Protein AF-A0A2K5ZKM4-F1 (afdb_monomer_lite)

pLDDT: mean 93.49, std 6.07, range [66.19, 98.62]

Foldseek 3Di:
DAEPVCQVVVVVPCVVCPVPPDDDDDWYFDKDFWAFPVPRHGPQPDPDCDDPNVVRIDGQAPQSCLVRCVVVCVLVVCVVVVDWKDKDADPQFPLADDDVVVVCCQVPPPVPDHFQKEFEKEFDDLVPLFAWAWDDDPNFIFTDGLQNDPPVCSVVRSDCVNGGIGTLRTMMHTSVQSVVCVVVVQQDFDWDWDWDADDVRGITIRTHTDNRRSLRSTPNYYYDHDYCSNRQGDDDVVSVVVVD

InterPro domains:
  IPR002618 UDPGP family [PF01704] (1-243)
  IPR016267 UTP--glucose-1-phosphate uridylyltransferase [PTHR43511] (1-243)
  IPR016267 UTP--glucose-1-phosphate uridylyltransferase [cd00897] (1-243)
  IPR029044 Nucleotide-diphospho-sugar transferases [G3DSA:3.90.550.10] (1-234)
  IPR029044 Nucleotide-diphospho-sugar transferases [SSF53448] (1-240)

Sequence (244 aa):
MNSFNTDEDTKKILQKYNHCRVKIYTFNQSRYPRINKESLLPVAKDVSYSGENTEAWYPPGHGDIYASFYNSGLLDTFIGEGKEYIFVSNIDNLGATVDLYILNHLMNPPNGKRCEFVMEVTNKTRADVKGGTLTQYEGKLRLVEIAQVPKAHVDEFKSVSKFKIFNTNNLWISLAAVKRLQEQNAIDMEIIVNPKTLDGGLNVIQLETAVGAAIKSFENSLGINVPRSRFLPVKTTSDLLLVI

Organism: Mandrillus leucophaeus (NCBI:txid9568)

Structure (mmCIF, N/CA/C/O backbone):
data_AF-A0A2K5ZKM4-F1
#
_entry.id   AF-A0A2K5ZKM4-F1
#
loop_
_atom_site.group_PDB
_atom_site.id
_atom_site.type_symbol
_atom_site.label_atom_id
_atom_site.label_alt_id
_atom_site.label_comp_id
_atom_site.label_asym_id
_atom_site.label_entity_id
_atom_site.label_seq_id
_atom_site.pdbx_PDB_ins_code
_atom_site.Cartn_x
_atom_site.Cartn_y
_atom_site.Cartn_z
_atom_site.occupancy
_atom_site.B_iso_or_equiv
_atom_site.auth_seq_id
_atom_site.auth_comp_id
_atom_site.auth_asym_id
_atom_site.auth_atom_id
_atom_site.pdbx_PDB_model_num
ATOM 1 N N . MET A 1 1 ? -4.075 7.185 -3.869 1.00 97.06 1 MET A N 1
ATOM 2 C CA . MET A 1 1 ? -2.664 7.231 -4.297 1.00 97.06 1 MET A CA 1
ATOM 3 C C . MET A 1 1 ? -2.609 6.812 -5.752 1.00 97.06 1 MET A C 1
ATOM 5 O O . MET A 1 1 ? -3.023 5.700 -6.054 1.00 97.06 1 MET A O 1
ATOM 9 N N . ASN A 1 2 ? -2.155 7.698 -6.631 1.00 97.69 2 ASN A N 1
ATOM 10 C CA . ASN A 1 2 ? -2.000 7.422 -8.058 1.00 97.69 2 ASN A CA 1
ATOM 11 C C . ASN A 1 2 ? -0.534 7.094 -8.388 1.00 97.69 2 ASN A C 1
ATOM 13 O O . ASN A 1 2 ? 0.339 7.135 -7.521 1.00 97.69 2 ASN A O 1
ATOM 17 N N . SER A 1 3 ? -0.267 6.738 -9.640 1.00 96.12 3 SER A N 1
ATOM 18 C CA . SER A 1 3 ? 1.081 6.662 -10.211 1.00 96.12 3 SER A CA 1
ATOM 19 C C . SER A 1 3 ? 1.170 7.578 -11.428 1.00 96.12 3 SER A C 1
ATOM 21 O O . SER A 1 3 ? 0.144 7.968 -11.982 1.00 96.12 3 SER A O 1
ATOM 23 N N . PHE A 1 4 ? 2.374 7.844 -11.929 1.00 93.00 4 PHE A N 1
ATOM 24 C CA . PHE A 1 4 ? 2.550 8.539 -13.210 1.00 93.00 4 PHE A CA 1
ATOM 25 C C . PHE A 1 4 ? 1.869 7.829 -14.400 1.00 93.00 4 PHE A C 1
ATOM 27 O O . PHE A 1 4 ? 1.596 8.482 -15.399 1.00 93.00 4 PHE A O 1
ATOM 34 N N . ASN A 1 5 ? 1.543 6.534 -14.285 1.00 92.56 5 ASN A N 1
ATOM 35 C CA . ASN A 1 5 ? 0.783 5.793 -15.299 1.00 92.56 5 ASN A CA 1
ATOM 36 C C . ASN A 1 5 ? -0.736 5.960 -15.178 1.00 92.56 5 ASN A C 1
ATOM 38 O O . ASN A 1 5 ? -1.457 5.593 -16.096 1.00 92.56 5 ASN A O 1
ATOM 42 N N . THR A 1 6 ? -1.241 6.435 -14.037 1.00 95.69 6 THR A N 1
ATOM 43 C CA . THR A 1 6 ? -2.683 6.436 -13.747 1.00 95.69 6 THR A CA 1
ATOM 44 C C . THR A 1 6 ? -3.233 7.801 -13.355 1.00 95.69 6 THR A C 1
ATOM 46 O O . THR A 1 6 ? -4.446 7.983 -13.385 1.00 95.69 6 THR A O 1
ATOM 49 N N . ASP A 1 7 ? -2.384 8.760 -12.977 1.00 96.12 7 ASP A N 1
ATOM 50 C CA . ASP A 1 7 ? -2.809 10.019 -12.358 1.00 96.12 7 ASP A CA 1
ATOM 51 C C . ASP A 1 7 ? -3.665 10.881 -13.293 1.00 96.12 7 ASP A C 1
ATOM 53 O O . ASP A 1 7 ? -4.775 11.267 -12.926 1.00 96.12 7 ASP A O 1
ATOM 57 N N . GLU A 1 8 ? -3.199 11.106 -14.522 1.00 95.62 8 GLU A N 1
ATOM 58 C CA . GLU A 1 8 ? -3.922 11.899 -15.522 1.00 95.62 8 GLU A CA 1
ATOM 59 C C . GLU A 1 8 ? -5.260 11.260 -15.904 1.00 95.62 8 GLU A C 1
ATOM 61 O O . GLU A 1 8 ? -6.299 11.923 -15.909 1.00 95.62 8 GLU A O 1
ATOM 66 N N . ASP A 1 9 ? -5.269 9.955 -16.168 1.00 96.50 9 ASP A N 1
ATOM 67 C CA . ASP A 1 9 ? -6.493 9.259 -16.565 1.00 96.50 9 ASP A CA 1
ATOM 68 C C . ASP A 1 9 ? -7.503 9.168 -15.419 1.00 96.50 9 ASP A C 1
ATOM 70 O O . ASP A 1 9 ? -8.701 9.358 -15.640 1.00 96.50 9 ASP A O 1
ATOM 74 N N . THR A 1 10 ? -7.031 8.994 -14.180 1.00 96.62 10 THR A N 1
ATOM 75 C CA . THR A 1 10 ? -7.880 9.064 -12.982 1.00 96.62 10 THR A CA 1
ATOM 76 C C . THR A 1 10 ? -8.505 10.451 -12.853 1.00 96.62 10 THR A C 1
ATOM 78 O O . THR A 1 10 ? -9.722 10.567 -12.710 1.00 96.62 10 THR A O 1
ATOM 81 N N . LYS A 1 11 ? -7.714 11.525 -12.970 1.00 95.38 11 LYS A N 1
ATOM 82 C CA . LYS A 1 11 ? -8.213 12.908 -12.867 1.00 95.38 11 LYS A CA 1
ATOM 83 C C . LYS A 1 11 ? -9.271 13.236 -13.920 1.00 95.38 11 LYS A C 1
ATOM 85 O O . LYS A 1 11 ? -10.268 13.875 -13.583 1.00 95.38 11 LYS A O 1
ATOM 90 N N . LYS A 1 12 ? -9.113 12.759 -15.161 1.00 95.94 12 LYS A N 1
ATOM 91 C CA . LYS A 1 12 ? -10.105 12.963 -16.237 1.00 95.94 12 LYS A CA 1
ATOM 92 C C . LYS A 1 12 ? -11.481 12.406 -15.871 1.00 95.94 12 LYS A C 1
ATOM 94 O O . LYS A 1 12 ? -12.492 13.056 -16.121 1.00 95.94 12 LYS A O 1
ATOM 99 N N . ILE A 1 13 ? -11.540 11.217 -15.267 1.00 96.38 13 ILE A N 1
ATOM 100 C CA . ILE A 1 13 ? -12.816 10.559 -14.946 1.00 96.38 13 ILE A CA 1
ATOM 101 C C . ILE A 1 13 ? -13.428 11.011 -13.616 1.00 96.38 13 ILE A C 1
ATOM 103 O O . ILE A 1 13 ? -14.629 10.817 -13.417 1.00 96.38 13 ILE A O 1
ATOM 107 N N . LEU A 1 14 ? -12.649 11.631 -12.722 1.00 95.12 14 LEU A N 1
ATOM 108 C CA . LEU A 1 14 ? -13.132 12.077 -11.408 1.00 95.12 14 LEU A CA 1
ATOM 109 C C . LEU A 1 14 ? -14.268 13.102 -11.490 1.00 95.12 14 LEU A C 1
ATOM 111 O O . LEU A 1 14 ? -15.105 13.145 -10.591 1.00 95.12 14 LEU A O 1
ATOM 115 N N . GLN A 1 15 ? -14.365 13.848 -12.594 1.00 93.06 15 GLN A N 1
ATOM 116 C CA . GLN A 1 15 ? -15.441 14.816 -12.842 1.00 93.06 15 GLN A CA 1
ATOM 117 C C . GLN A 1 15 ? -16.845 14.195 -12.748 1.00 93.06 15 GLN A C 1
ATOM 119 O O . GLN A 1 15 ? -17.804 14.879 -12.388 1.00 93.06 15 GLN A O 1
ATOM 124 N N . LYS A 1 16 ? -16.973 12.884 -13.007 1.00 95.56 16 LYS A N 1
ATOM 125 C CA . LYS A 1 16 ? -18.236 12.136 -12.878 1.00 95.56 16 LYS A CA 1
ATOM 126 C C . LYS A 1 16 ? -18.808 12.164 -11.458 1.00 95.56 16 LYS A C 1
ATOM 128 O O . LYS A 1 16 ? -20.015 12.022 -11.291 1.00 95.56 16 LYS A O 1
ATOM 133 N N . TYR A 1 17 ? -17.961 12.363 -10.450 1.00 96.19 17 TYR A N 1
ATOM 134 C CA . TYR A 1 17 ? -18.343 12.337 -9.039 1.00 96.19 17 TYR A CA 1
ATOM 135 C C . TYR A 1 17 ? -18.532 13.736 -8.436 1.00 96.19 17 TYR A C 1
ATOM 137 O O . TYR A 1 17 ? -18.771 13.844 -7.238 1.00 96.19 17 TYR A O 1
ATOM 145 N N . ASN A 1 18 ? -18.492 14.808 -9.239 1.00 93.25 18 ASN A N 1
ATOM 146 C CA . ASN A 1 18 ? -18.647 16.189 -8.754 1.00 93.25 18 ASN A CA 1
ATOM 147 C C . ASN A 1 18 ? -19.989 16.446 -8.045 1.00 93.25 18 ASN A C 1
ATOM 149 O O . ASN A 1 18 ? -20.076 17.309 -7.175 1.00 93.25 18 ASN A O 1
ATOM 153 N N . HIS A 1 19 ? -21.035 15.702 -8.412 1.00 94.19 19 HIS A N 1
ATOM 154 C CA . HIS A 1 19 ? -22.358 15.786 -7.785 1.00 94.19 19 HIS A CA 1
ATOM 155 C C . HIS A 1 19 ? -22.569 14.742 -6.678 1.00 94.19 19 HIS A C 1
ATOM 157 O O . HIS A 1 19 ? -23.614 14.729 -6.029 1.00 94.19 19 HIS A O 1
ATOM 163 N N . CYS A 1 20 ? -21.594 13.861 -6.444 1.00 97.06 20 CYS A N 1
ATOM 164 C CA . CYS A 1 20 ? -21.643 12.902 -5.353 1.00 97.06 20 CYS A CA 1
ATOM 165 C C . CYS A 1 20 ? -21.231 13.588 -4.047 1.00 97.06 20 CYS A C 1
ATOM 167 O O . CYS A 1 20 ? -20.294 14.381 -4.004 1.00 97.06 20 CYS A O 1
ATOM 169 N N . ARG A 1 21 ? -21.906 13.254 -2.942 1.00 96.94 21 ARG A N 1
ATOM 170 C CA . ARG A 1 21 ? -21.603 13.801 -1.610 1.00 96.94 21 ARG A CA 1
ATOM 171 C C . ARG A 1 21 ? -20.369 13.125 -0.995 1.00 96.94 21 ARG A C 1
ATOM 173 O O . ARG A 1 21 ? -20.454 12.484 0.047 1.00 96.94 21 ARG A O 1
ATOM 180 N N . VAL A 1 22 ? -19.223 13.254 -1.653 1.00 96.50 22 VAL A N 1
ATOM 181 C CA . VAL A 1 22 ? -17.931 12.724 -1.207 1.00 96.50 22 VAL A CA 1
ATOM 182 C C . VAL A 1 22 ? -16.816 13.658 -1.668 1.00 96.50 22 VAL A C 1
ATOM 184 O O . VAL A 1 22 ? -16.814 14.124 -2.802 1.00 96.50 22 VAL A O 1
ATOM 187 N N . LYS A 1 23 ? -15.863 13.954 -0.780 1.00 96.81 23 LYS A N 1
ATOM 188 C CA . LYS A 1 23 ? -14.661 14.712 -1.140 1.00 96.81 23 LYS A CA 1
ATOM 189 C C . LYS A 1 23 ? -13.586 13.732 -1.592 1.00 96.81 23 LYS A C 1
ATOM 191 O O . LYS A 1 23 ? -13.174 12.882 -0.805 1.00 96.81 23 LYS A O 1
ATOM 196 N N . ILE A 1 24 ? -13.148 13.847 -2.841 1.00 97.44 24 ILE A N 1
ATOM 197 C CA . ILE A 1 24 ? -12.120 12.977 -3.416 1.00 97.44 24 ILE A CA 1
ATOM 198 C C . ILE A 1 24 ? -10.828 13.774 -3.558 1.00 97.44 24 ILE A C 1
ATOM 200 O O . ILE A 1 24 ? -10.818 14.848 -4.153 1.00 97.44 24 ILE A O 1
ATOM 204 N N . TYR A 1 25 ? -9.743 13.224 -3.022 1.00 97.56 25 TYR A N 1
ATOM 205 C CA . TYR A 1 25 ? -8.403 13.793 -3.109 1.00 97.56 25 TYR A CA 1
ATOM 206 C C . TYR A 1 25 ? -7.491 12.826 -3.854 1.00 97.56 25 TYR A C 1
ATOM 208 O O . TYR A 1 25 ? -7.615 11.606 -3.730 1.00 97.56 25 TYR A O 1
ATOM 216 N N . THR A 1 26 ? -6.540 13.375 -4.602 1.00 97.62 26 THR A N 1
ATOM 217 C CA . THR A 1 26 ? -5.525 12.600 -5.313 1.00 97.62 26 THR A CA 1
ATOM 218 C C . THR A 1 26 ? -4.145 13.122 -4.972 1.00 97.62 26 THR A C 1
ATOM 220 O O . THR A 1 26 ? -3.933 14.329 -4.925 1.00 97.62 26 THR A O 1
ATOM 223 N N . PHE A 1 27 ? -3.199 12.208 -4.816 1.00 98.06 27 PHE A N 1
ATOM 224 C CA . PHE A 1 27 ? -1.776 12.504 -4.781 1.00 98.06 27 PHE A CA 1
ATOM 225 C C . PHE A 1 27 ? -1.053 11.420 -5.571 1.00 98.06 27 PHE A C 1
ATOM 227 O O . PHE A 1 27 ? -1.508 10.267 -5.610 1.00 98.06 27 PHE A O 1
ATOM 234 N N . ASN A 1 28 ? 0.041 11.802 -6.216 1.00 97.75 28 ASN A N 1
ATOM 235 C CA . ASN A 1 28 ? 0.857 10.895 -7.003 1.00 97.75 28 ASN A CA 1
ATOM 236 C C . ASN A 1 28 ? 1.993 10.351 -6.134 1.00 97.75 28 ASN A C 1
ATOM 238 O O . ASN A 1 28 ? 2.539 11.084 -5.311 1.00 97.75 28 ASN A O 1
ATOM 242 N N . GLN A 1 29 ? 2.307 9.071 -6.296 1.00 97.75 29 GLN A N 1
ATOM 243 C CA . GLN A 1 29 ? 3.466 8.467 -5.650 1.00 97.75 29 GLN A CA 1
ATOM 244 C C . GLN A 1 29 ? 4.763 8.852 -6.383 1.00 97.75 29 GLN A C 1
ATOM 246 O O . GLN A 1 29 ? 4.729 9.367 -7.507 1.00 97.75 29 GLN A O 1
ATOM 251 N N . SER A 1 30 ? 5.905 8.569 -5.767 1.00 97.12 30 SER A N 1
ATOM 252 C CA . SER A 1 30 ? 7.227 8.795 -6.344 1.00 97.12 30 SER A CA 1
ATOM 253 C C . SER A 1 30 ? 7.444 7.998 -7.635 1.00 97.12 30 SER A C 1
ATOM 255 O O . SER A 1 30 ? 6.775 7.005 -7.933 1.00 97.12 30 SER A O 1
ATOM 257 N N . ARG A 1 31 ? 8.442 8.419 -8.415 1.00 94.88 31 ARG A N 1
ATOM 258 C CA . ARG A 1 31 ? 8.866 7.751 -9.650 1.00 94.88 31 ARG A CA 1
ATOM 259 C C . ARG A 1 31 ? 10.377 7.580 -9.643 1.00 94.88 31 ARG A C 1
ATOM 261 O O . ARG A 1 31 ? 11.095 8.576 -9.672 1.00 94.88 31 ARG A O 1
ATOM 268 N N . TYR A 1 32 ? 10.857 6.337 -9.633 1.00 95.12 32 TYR A N 1
ATOM 269 C CA . TYR A 1 32 ? 12.287 6.019 -9.554 1.00 95.12 32 TYR A CA 1
ATOM 270 C C . TYR A 1 32 ? 12.821 5.454 -10.874 1.00 95.12 32 TYR A C 1
ATOM 272 O O . TYR A 1 32 ? 12.064 4.829 -11.626 1.00 95.12 32 TYR A O 1
ATOM 280 N N . PRO A 1 33 ? 14.107 5.687 -11.194 1.00 94.81 33 PRO A N 1
ATOM 281 C CA . PRO A 1 33 ? 14.718 5.134 -12.390 1.00 94.81 33 PRO A CA 1
ATOM 282 C C . PRO A 1 33 ? 15.056 3.658 -12.164 1.00 94.81 33 PRO A C 1
ATOM 284 O O . PRO A 1 33 ? 15.611 3.280 -11.131 1.00 94.81 33 PRO A O 1
ATOM 287 N N . ARG A 1 34 ? 14.733 2.812 -13.140 1.00 95.44 34 ARG A N 1
ATOM 288 C CA . ARG A 1 34 ? 15.149 1.407 -13.178 1.00 95.44 34 ARG A CA 1
ATOM 289 C C . ARG A 1 34 ? 16.668 1.330 -13.222 1.00 95.44 34 ARG A C 1
ATOM 291 O O . ARG A 1 34 ? 17.319 2.192 -13.808 1.00 95.44 34 ARG A O 1
ATOM 298 N N . ILE A 1 35 ? 17.218 0.282 -12.628 1.00 96.69 35 ILE A N 1
ATOM 299 C CA . ILE A 1 35 ? 18.662 0.075 -12.522 1.00 96.69 35 ILE A CA 1
ATOM 300 C C . ILE A 1 35 ? 19.044 -1.072 -13.455 1.00 96.69 35 ILE A C 1
ATOM 302 O O . ILE A 1 35 ? 18.389 -2.110 -13.446 1.00 96.69 35 ILE A O 1
ATOM 306 N N . ASN A 1 36 ? 20.073 -0.911 -14.280 1.00 95.88 36 ASN A N 1
ATOM 307 C CA . ASN A 1 36 ? 20.575 -2.006 -15.105 1.00 95.88 36 ASN A CA 1
ATOM 308 C C . ASN A 1 36 ? 21.174 -3.102 -14.206 1.00 95.88 36 ASN A C 1
ATOM 310 O O . ASN A 1 36 ? 21.899 -2.806 -13.255 1.00 95.88 36 ASN A O 1
ATOM 314 N N . LYS A 1 37 ? 20.859 -4.370 -14.489 1.00 95.31 37 LYS A N 1
ATOM 315 C CA . LYS A 1 37 ? 21.229 -5.487 -13.611 1.00 95.31 37 LYS A CA 1
ATOM 316 C C . LYS A 1 37 ? 22.739 -5.723 -13.551 1.00 95.31 37 LYS A C 1
ATOM 318 O O . LYS A 1 37 ? 23.243 -6.114 -12.501 1.00 95.31 37 LYS A O 1
ATOM 323 N N . GLU A 1 38 ? 23.441 -5.519 -14.658 1.00 94.44 38 GLU A N 1
ATOM 324 C CA . GLU A 1 38 ? 24.873 -5.779 -14.782 1.00 94.44 38 GLU A CA 1
ATOM 325 C C . GLU A 1 38 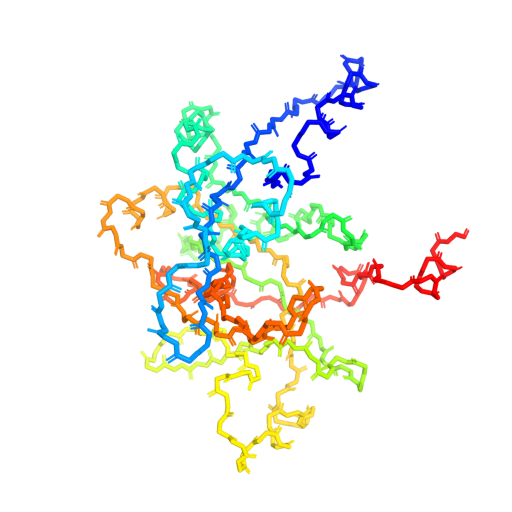? 25.719 -4.585 -14.320 1.00 94.44 38 GLU A C 1
ATOM 327 O O . GLU A 1 38 ? 26.670 -4.767 -13.565 1.00 94.44 38 GLU A O 1
ATOM 332 N N . SER A 1 39 ? 25.377 -3.363 -14.739 1.00 95.75 39 SER A N 1
ATOM 333 C CA . SER A 1 39 ? 26.150 -2.158 -14.410 1.00 95.75 39 SER A CA 1
ATOM 334 C C . SER A 1 39 ? 25.794 -1.542 -13.059 1.00 95.75 39 SER A C 1
ATOM 336 O O . SER A 1 39 ? 26.582 -0.763 -12.530 1.00 95.75 39 SER A O 1
ATOM 338 N N . LEU A 1 40 ? 24.619 -1.865 -12.504 1.00 95.69 40 LEU A N 1
ATOM 339 C CA . LEU A 1 40 ? 24.051 -1.243 -11.300 1.00 95.69 40 LEU A CA 1
ATOM 340 C C . LEU A 1 40 ? 23.859 0.282 -11.411 1.00 95.69 40 LEU A C 1
ATOM 342 O O . LEU A 1 40 ? 23.721 0.971 -10.401 1.00 95.69 40 LEU A O 1
ATOM 346 N N . LEU A 1 41 ? 23.808 0.810 -12.637 1.00 95.44 41 LEU A N 1
ATOM 347 C CA . LEU A 1 41 ? 23.556 2.222 -12.921 1.00 95.44 41 LEU A CA 1
ATOM 348 C C . LEU A 1 41 ? 22.112 2.450 -13.398 1.00 95.44 41 LEU A C 1
ATOM 350 O O . LEU A 1 41 ? 21.496 1.528 -13.945 1.00 95.44 41 LEU A O 1
ATOM 354 N N . PRO A 1 42 ? 21.558 3.665 -13.226 1.00 93.62 42 PRO A N 1
ATOM 355 C CA . PRO A 1 42 ? 20.253 4.019 -13.773 1.00 93.62 42 PRO A CA 1
ATOM 356 C C . PRO A 1 42 ? 20.180 3.791 -15.288 1.00 93.62 42 PRO A C 1
ATOM 358 O O . PRO A 1 42 ? 21.092 4.152 -16.028 1.00 93.62 42 PRO A O 1
ATOM 361 N N . VAL A 1 43 ? 19.069 3.218 -15.748 1.00 90.75 43 VAL A N 1
ATOM 362 C CA . VAL A 1 43 ? 18.753 3.061 -17.177 1.00 90.75 43 VAL A CA 1
ATOM 363 C C . VAL A 1 43 ? 18.304 4.392 -17.781 1.00 90.75 43 VAL A C 1
ATOM 365 O O . VAL A 1 43 ? 18.584 4.670 -18.945 1.00 90.75 43 VAL A O 1
ATOM 368 N N . ALA A 1 44 ? 17.621 5.220 -16.984 1.00 87.38 44 ALA A N 1
ATOM 369 C CA . ALA A 1 44 ? 17.164 6.536 -17.409 1.00 87.38 44 ALA A CA 1
ATOM 370 C C . ALA A 1 44 ? 18.364 7.443 -17.707 1.00 87.38 44 ALA A C 1
ATOM 372 O O . ALA A 1 44 ? 19.212 7.665 -16.842 1.00 87.38 44 ALA A O 1
ATOM 373 N N . LYS A 1 45 ? 18.420 7.979 -18.931 1.00 83.00 45 LYS A N 1
ATOM 374 C CA . LYS A 1 45 ? 19.484 8.902 -19.368 1.00 83.00 45 LYS A CA 1
ATOM 375 C C . LYS A 1 45 ? 19.208 10.343 -18.948 1.00 83.00 45 LYS A C 1
ATOM 377 O O . LYS A 1 45 ? 20.133 11.116 -18.721 1.00 83.00 45 LYS A O 1
ATOM 382 N N . ASP A 1 46 ? 17.933 10.687 -18.839 1.00 83.50 46 ASP A N 1
ATOM 383 C CA . ASP A 1 46 ? 17.447 12.002 -18.451 1.00 83.50 46 ASP A CA 1
ATOM 384 C C . ASP A 1 46 ? 16.076 11.885 -17.760 1.00 83.50 46 ASP A C 1
ATOM 386 O O . ASP A 1 46 ? 15.505 10.797 -17.653 1.00 83.50 46 ASP A O 1
ATOM 390 N N . VAL A 1 47 ? 15.559 13.013 -17.266 1.00 78.94 47 VAL A N 1
ATOM 391 C CA . VAL A 1 47 ? 14.301 13.093 -16.498 1.00 78.94 47 VAL A CA 1
ATOM 392 C C . VAL A 1 47 ? 13.051 13.071 -17.396 1.00 78.94 47 VAL A C 1
ATOM 394 O O . VAL A 1 47 ? 11.930 12.922 -16.893 1.00 78.94 47 VAL A O 1
ATOM 397 N N . SER A 1 48 ? 13.211 13.227 -18.714 1.00 78.81 48 SER A N 1
ATOM 398 C CA . SER A 1 48 ? 12.089 13.303 -19.649 1.00 78.81 48 SER A CA 1
ATOM 399 C C . SER A 1 48 ? 11.292 12.000 -19.661 1.00 78.81 48 SER A C 1
ATOM 401 O O . SER A 1 48 ? 11.811 10.913 -19.433 1.00 78.81 48 SER A O 1
ATOM 403 N N . TYR A 1 49 ? 9.989 12.106 -19.888 1.00 71.50 49 TYR A N 1
ATOM 404 C CA . TYR A 1 49 ? 9.097 10.953 -19.943 1.00 71.50 49 TYR A CA 1
ATOM 405 C C . TYR A 1 49 ? 8.506 10.852 -21.347 1.00 71.50 49 TYR A C 1
ATOM 407 O O . TYR A 1 49 ? 7.334 11.147 -21.567 1.00 71.50 49 TYR A O 1
ATOM 415 N N . SER A 1 50 ? 9.361 10.527 -22.315 1.00 73.62 50 SER A N 1
ATOM 416 C CA . SER A 1 50 ? 8.997 10.390 -23.726 1.00 73.62 50 SER A CA 1
ATOM 417 C C . SER A 1 50 ? 9.791 9.268 -24.400 1.00 73.62 50 SER A C 1
ATOM 419 O O . SER A 1 50 ? 10.907 8.939 -23.992 1.00 73.62 50 SER A O 1
ATOM 421 N N . GLY A 1 51 ? 9.197 8.667 -25.437 1.00 74.44 51 GLY A N 1
ATOM 422 C CA . GLY A 1 51 ? 9.820 7.597 -26.224 1.00 74.44 51 GLY A CA 1
ATOM 423 C C . GLY A 1 51 ? 10.264 6.409 -25.367 1.00 74.44 51 GLY A C 1
ATOM 424 O O . GLY A 1 51 ? 9.558 6.001 -24.453 1.00 74.44 51 GLY A O 1
ATOM 425 N N . GLU A 1 52 ? 11.463 5.890 -25.628 1.00 66.19 52 GLU A N 1
ATOM 426 C CA . GLU A 1 52 ? 12.057 4.763 -24.888 1.00 66.19 52 GLU A CA 1
ATOM 427 C C . GLU A 1 52 ? 12.262 5.053 -23.389 1.00 66.19 52 GLU A C 1
ATOM 429 O O . GLU A 1 52 ? 12.328 4.130 -22.576 1.00 66.19 52 GLU A O 1
ATOM 434 N N . ASN A 1 53 ? 12.322 6.329 -22.982 1.00 76.56 53 ASN A N 1
ATOM 435 C CA . ASN A 1 53 ? 12.556 6.684 -21.584 1.00 76.56 53 ASN A CA 1
ATOM 436 C C . ASN A 1 53 ? 11.319 6.436 -20.707 1.00 76.56 53 ASN A C 1
ATOM 438 O O . ASN A 1 53 ? 11.453 6.396 -19.488 1.00 76.56 53 ASN A O 1
ATOM 442 N N . THR A 1 54 ? 10.122 6.209 -21.270 1.00 78.38 54 THR A N 1
ATOM 443 C CA . THR A 1 54 ? 8.941 5.843 -20.464 1.00 78.38 54 THR A CA 1
ATOM 444 C C . THR A 1 54 ? 9.132 4.506 -19.754 1.00 78.38 54 THR A C 1
ATOM 446 O O . THR A 1 54 ? 8.712 4.343 -18.608 1.00 78.38 54 THR A O 1
ATOM 449 N N . GLU A 1 55 ? 9.849 3.573 -20.383 1.00 85.25 55 GLU A N 1
ATOM 450 C CA . GLU A 1 55 ? 10.214 2.290 -19.781 1.00 85.25 55 GLU A CA 1
ATOM 451 C C . GLU A 1 55 ? 11.444 2.369 -18.874 1.00 85.25 55 GLU A C 1
ATOM 453 O O . GLU A 1 55 ? 11.840 1.371 -18.278 1.00 85.25 55 GLU A O 1
ATOM 458 N N . ALA A 1 56 ? 12.066 3.531 -18.711 1.00 90.19 56 ALA A N 1
ATOM 459 C CA . ALA A 1 56 ? 13.183 3.670 -17.787 1.00 90.19 56 ALA A CA 1
ATOM 460 C C . ALA A 1 56 ? 12.724 3.901 -16.339 1.00 90.19 56 ALA A C 1
ATOM 462 O O . ALA A 1 56 ? 13.536 3.796 -15.423 1.00 90.19 56 ALA A O 1
ATOM 463 N N . TRP A 1 57 ? 11.438 4.182 -16.107 1.00 93.06 57 TRP A N 1
ATOM 464 C CA . TRP A 1 57 ? 10.903 4.559 -14.796 1.00 93.06 57 TRP A CA 1
ATOM 465 C C . TRP A 1 57 ? 9.917 3.528 -14.240 1.00 93.06 57 TRP A C 1
ATOM 467 O O . TRP A 1 57 ? 9.256 2.795 -14.976 1.00 93.06 57 TRP A O 1
ATOM 477 N N . TYR A 1 58 ? 9.794 3.470 -12.915 1.00 94.69 58 TYR A N 1
ATOM 478 C CA . TYR A 1 58 ? 8.824 2.620 -12.221 1.00 94.69 58 TYR A CA 1
ATOM 479 C C . TYR A 1 58 ? 8.323 3.280 -10.923 1.00 94.69 58 TYR A C 1
ATOM 481 O O . TYR A 1 58 ? 9.023 4.123 -10.350 1.00 94.69 58 TYR A O 1
ATOM 489 N N . PRO A 1 59 ? 7.104 2.940 -10.463 1.00 96.31 59 PRO A N 1
ATOM 490 C CA . PRO A 1 59 ? 6.653 3.299 -9.123 1.00 96.31 59 PRO A CA 1
ATOM 491 C C . PRO A 1 59 ? 7.361 2.407 -8.083 1.00 96.31 59 PRO A C 1
ATOM 493 O O . PRO A 1 59 ? 7.398 1.193 -8.283 1.00 96.31 59 PRO A O 1
ATOM 496 N N . PRO A 1 60 ? 7.890 2.948 -6.971 1.00 95.81 60 PRO A N 1
ATOM 497 C CA . PRO A 1 60 ? 8.702 2.201 -5.995 1.00 95.81 60 PRO A CA 1
ATOM 498 C C . PRO A 1 60 ? 7.893 1.303 -5.035 1.00 95.81 60 PRO A C 1
ATOM 500 O O . PRO A 1 60 ? 8.259 1.090 -3.875 1.00 95.81 60 PRO A O 1
ATOM 503 N N . GLY A 1 61 ? 6.791 0.739 -5.526 1.00 93.88 61 GLY A N 1
ATOM 504 C CA . GLY A 1 61 ? 5.875 -0.084 -4.748 1.00 93.88 61 GLY A CA 1
ATOM 505 C C . GLY A 1 61 ? 5.025 0.721 -3.764 1.00 93.88 61 GLY A C 1
ATOM 506 O O . GLY A 1 61 ? 5.172 1.925 -3.573 1.00 93.88 61 GLY A O 1
ATOM 507 N N . HIS A 1 62 ? 4.096 0.029 -3.110 1.00 93.56 62 HIS A N 1
ATOM 508 C CA . HIS A 1 62 ? 3.100 0.667 -2.248 1.00 93.56 62 HIS A CA 1
ATOM 509 C C . HIS A 1 62 ? 3.651 1.227 -0.925 1.00 93.56 62 HIS A C 1
ATOM 511 O O . HIS A 1 62 ? 2.941 1.977 -0.262 1.00 93.56 62 HIS A O 1
ATOM 517 N N . GLY A 1 63 ? 4.886 0.898 -0.525 1.00 95.75 63 GLY A N 1
ATOM 518 C CA . GLY A 1 63 ? 5.512 1.464 0.680 1.00 95.75 63 GLY A CA 1
ATOM 519 C C . GLY A 1 63 ? 5.804 2.966 0.584 1.00 95.75 63 GLY A C 1
ATOM 520 O O . GLY A 1 63 ? 5.854 3.647 1.604 1.00 95.75 63 GLY A O 1
ATOM 521 N N . ASP A 1 64 ? 5.881 3.520 -0.627 1.00 97.75 64 ASP A N 1
ATOM 522 C CA . ASP A 1 64 ? 6.081 4.957 -0.862 1.00 97.75 64 ASP A CA 1
ATOM 523 C C . ASP A 1 64 ? 4.898 5.835 -0.415 1.00 97.75 64 ASP A C 1
ATOM 525 O O . ASP A 1 64 ? 5.021 7.058 -0.330 1.00 97.75 64 ASP A O 1
ATOM 529 N N . ILE A 1 65 ? 3.769 5.219 -0.043 1.00 98.19 65 ILE A N 1
ATOM 530 C CA . ILE A 1 65 ? 2.609 5.919 0.511 1.00 98.19 65 ILE A CA 1
ATOM 531 C C . ILE A 1 65 ? 2.991 6.874 1.645 1.00 98.19 65 ILE A C 1
ATOM 533 O O . ILE A 1 65 ? 2.464 7.979 1.671 1.00 98.19 65 ILE A O 1
ATOM 537 N N . TYR A 1 66 ? 3.907 6.506 2.548 1.00 98.31 66 TYR A N 1
ATOM 538 C CA . TYR A 1 66 ? 4.256 7.350 3.697 1.00 98.31 66 TYR A CA 1
ATOM 539 C C . TYR A 1 66 ? 4.928 8.658 3.271 1.00 98.31 66 TYR A C 1
ATOM 541 O O . TYR A 1 66 ? 4.471 9.737 3.652 1.00 98.31 66 TYR A O 1
ATOM 549 N N . ALA A 1 67 ? 5.949 8.565 2.417 1.00 98.00 67 ALA A N 1
ATOM 550 C CA . ALA A 1 67 ? 6.686 9.720 1.919 1.00 98.00 67 ALA A CA 1
ATOM 551 C C . ALA A 1 67 ? 5.814 10.588 1.002 1.00 98.00 67 ALA A C 1
ATOM 553 O O . ALA A 1 67 ? 5.712 11.798 1.198 1.00 98.00 67 ALA A O 1
ATOM 554 N N . SER A 1 68 ? 5.129 9.979 0.032 1.00 98.12 68 SER A N 1
ATOM 555 C CA . SER A 1 68 ? 4.313 10.713 -0.940 1.00 98.12 68 SER A CA 1
ATOM 556 C C . SER A 1 68 ? 3.068 11.346 -0.323 1.00 98.12 68 SER A C 1
ATOM 558 O O . SER A 1 68 ? 2.694 12.460 -0.691 1.00 98.12 68 SER A O 1
ATOM 560 N N . PHE A 1 69 ? 2.434 10.690 0.652 1.00 98.44 69 PHE A N 1
ATOM 561 C CA . PHE A 1 69 ? 1.296 11.268 1.364 1.00 98.44 69 PHE A CA 1
ATOM 562 C C . PHE A 1 69 ? 1.717 12.437 2.260 1.00 98.44 69 PHE A C 1
ATOM 564 O O . PHE A 1 69 ? 1.039 13.466 2.260 1.00 98.44 69 PHE A O 1
ATOM 571 N N . TYR A 1 70 ? 2.859 12.323 2.947 1.00 98.44 70 TYR A N 1
ATOM 572 C CA . TYR A 1 70 ? 3.465 13.422 3.702 1.00 98.44 70 TYR A CA 1
ATOM 573 C C . TYR A 1 70 ? 3.791 14.615 2.788 1.00 98.44 70 TYR A C 1
ATOM 575 O O . TYR A 1 70 ? 3.278 15.713 2.994 1.00 98.44 70 TYR A O 1
ATOM 583 N N . ASN A 1 71 ? 4.538 14.380 1.704 1.00 98.06 71 ASN A N 1
ATOM 584 C CA . ASN A 1 71 ? 4.967 15.422 0.762 1.00 98.06 71 ASN A CA 1
ATOM 585 C C 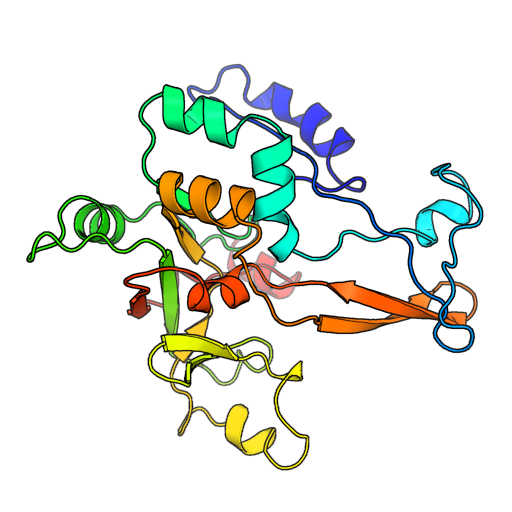. ASN A 1 71 ? 3.805 16.092 0.014 1.00 98.06 71 ASN A C 1
ATOM 587 O O . ASN A 1 71 ? 3.938 17.224 -0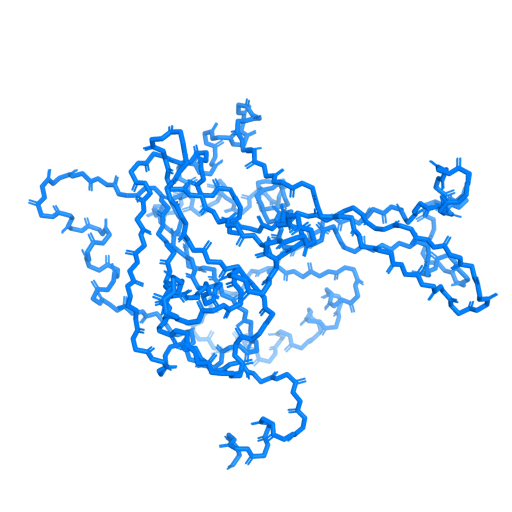.444 1.00 98.06 71 ASN A O 1
ATOM 591 N N . SER A 1 72 ? 2.656 15.419 -0.110 1.00 98.06 72 SER A N 1
ATOM 592 C CA . SER A 1 72 ? 1.460 16.004 -0.728 1.00 98.06 72 SER A CA 1
ATOM 593 C C . SER A 1 72 ? 0.795 17.104 0.110 1.00 98.06 72 SER A C 1
ATOM 595 O O . SER A 1 72 ? -0.082 17.801 -0.397 1.00 98.06 72 SER A O 1
ATOM 597 N N . GLY A 1 73 ? 1.135 17.226 1.400 1.00 98.25 73 GLY A N 1
ATOM 598 C CA . GLY A 1 73 ? 0.464 18.118 2.354 1.00 98.25 73 GLY A CA 1
ATOM 599 C C . GLY A 1 73 ? -0.930 17.647 2.794 1.00 98.25 73 GLY A C 1
ATOM 600 O O . GLY A 1 73 ? -1.530 18.237 3.697 1.00 98.25 73 GLY A O 1
ATOM 601 N N . LEU A 1 74 ? -1.457 16.560 2.214 1.00 98.56 74 LEU A N 1
ATOM 602 C CA . LEU A 1 74 ? -2.751 15.995 2.604 1.00 98.56 74 LEU A CA 1
ATOM 603 C C . LEU A 1 74 ? -2.719 15.402 4.012 1.00 98.56 74 LEU A C 1
ATOM 605 O O . LEU A 1 74 ? -3.721 15.486 4.716 1.00 98.56 74 LEU A O 1
ATOM 609 N N . LEU A 1 75 ? -1.582 14.841 4.439 1.00 98.44 75 LEU A N 1
ATOM 610 C CA . LEU A 1 75 ? -1.413 14.344 5.805 1.00 98.44 75 LEU A CA 1
ATOM 611 C C . LEU A 1 75 ? -1.707 15.446 6.832 1.00 98.44 75 LEU A C 1
ATOM 613 O O . LEU A 1 75 ? -2.567 15.273 7.693 1.00 98.44 75 LEU A O 1
ATOM 617 N N . ASP A 1 76 ? -1.043 16.594 6.694 1.00 98.31 76 ASP A N 1
ATOM 618 C CA . ASP A 1 76 ? -1.223 17.740 7.589 1.00 98.31 76 ASP A CA 1
ATOM 619 C C . ASP A 1 76 ? -2.622 18.340 7.471 1.00 98.31 76 ASP A C 1
ATOM 621 O O . ASP A 1 76 ? -3.230 18.697 8.479 1.00 98.31 76 ASP A O 1
ATOM 625 N N . THR A 1 77 ? -3.167 18.382 6.253 1.00 98.50 77 THR A N 1
ATOM 626 C CA . THR A 1 77 ? -4.542 18.833 6.012 1.00 98.50 77 THR A CA 1
ATOM 627 C C . THR A 1 77 ? -5.541 17.979 6.792 1.00 98.50 77 THR A C 1
ATOM 629 O O . THR A 1 77 ? -6.359 18.512 7.536 1.00 98.50 77 THR A O 1
ATOM 632 N N . PHE A 1 78 ? -5.467 16.650 6.679 1.00 98.62 78 PHE A N 1
ATOM 633 C CA . PHE A 1 78 ? -6.410 15.760 7.355 1.00 98.62 78 PHE A CA 1
ATOM 634 C C . PHE A 1 78 ? -6.219 15.734 8.870 1.00 98.62 78 PHE A C 1
ATOM 636 O O . PHE A 1 78 ? -7.210 15.695 9.596 1.00 98.62 78 PHE A O 1
ATOM 643 N N . ILE A 1 79 ? -4.983 15.824 9.365 1.00 98.44 79 ILE A N 1
ATOM 644 C CA . ILE A 1 79 ? -4.739 16.004 10.803 1.00 98.44 79 ILE A CA 1
ATOM 645 C C . ILE A 1 79 ? -5.372 17.320 11.284 1.00 98.44 79 ILE A C 1
ATOM 647 O O . ILE A 1 79 ? -6.081 17.321 12.289 1.00 98.44 79 ILE A O 1
ATOM 651 N N . GLY A 1 80 ? -5.194 18.420 10.544 1.00 98.44 80 GLY A N 1
ATOM 652 C CA . GLY A 1 80 ? -5.799 19.723 10.847 1.00 98.44 80 GLY A CA 1
ATOM 653 C C . GLY A 1 80 ? -7.332 19.727 10.794 1.00 98.44 80 GLY A C 1
ATOM 654 O O . GLY A 1 80 ? -7.975 20.440 11.558 1.00 98.44 80 GLY A O 1
ATOM 655 N N . GLU A 1 81 ? -7.935 18.881 9.955 1.00 98.31 81 GLU A N 1
ATOM 656 C CA . GLU A 1 81 ? -9.385 18.632 9.914 1.00 98.31 81 GLU A CA 1
ATOM 657 C C . GLU A 1 81 ? -9.891 17.704 11.043 1.00 98.31 81 GLU A C 1
ATOM 659 O O . GLU A 1 81 ? -11.077 17.358 11.077 1.00 98.31 81 GLU A O 1
ATOM 664 N N . GLY A 1 82 ? -9.015 17.263 11.952 1.00 98.25 82 GLY A N 1
ATOM 665 C CA . GLY A 1 82 ? -9.360 16.394 13.078 1.00 98.25 82 GLY A CA 1
ATOM 666 C C . GLY A 1 82 ? -9.500 14.912 12.716 1.00 98.25 82 GLY A C 1
ATOM 667 O O . GLY A 1 82 ? -10.217 14.181 13.400 1.00 98.25 82 GLY A O 1
ATOM 668 N N . LYS A 1 83 ? -8.871 14.443 11.630 1.00 98.25 83 LYS A N 1
ATOM 669 C CA . LYS A 1 83 ? -8.818 13.010 11.296 1.00 98.25 83 LYS A CA 1
ATOM 670 C C . LYS A 1 83 ? -7.708 12.330 12.100 1.00 98.25 83 LYS A C 1
ATOM 672 O O . LYS A 1 83 ? -6.579 12.809 12.128 1.00 98.25 83 LYS A O 1
ATOM 677 N N . GLU A 1 84 ? -8.014 11.184 12.711 1.00 97.69 84 GLU A N 1
ATOM 678 C CA . GLU A 1 84 ? -7.044 10.431 13.526 1.00 97.69 84 GLU A CA 1
ATOM 679 C C . GLU A 1 84 ? -6.434 9.222 12.799 1.00 97.69 84 GLU A C 1
ATOM 681 O O . GLU A 1 84 ? -5.252 8.932 12.972 1.00 97.69 84 GLU A O 1
ATOM 686 N N . TYR A 1 85 ? -7.216 8.537 11.959 1.00 98.25 85 TYR A N 1
ATOM 687 C CA . TYR A 1 85 ? -6.806 7.316 11.260 1.00 98.25 85 TYR A CA 1
ATOM 688 C C . TYR A 1 85 ? -7.058 7.403 9.756 1.00 98.25 85 TYR A C 1
ATOM 690 O O . TYR A 1 85 ? -7.994 8.066 9.303 1.00 98.25 85 TYR A O 1
ATOM 698 N N . ILE A 1 86 ? -6.258 6.656 8.998 1.00 98.25 86 ILE A N 1
ATOM 699 C CA . ILE A 1 86 ? -6.504 6.314 7.596 1.00 98.25 86 ILE A CA 1
ATOM 700 C C . ILE A 1 86 ? -6.751 4.820 7.451 1.00 98.25 86 ILE A C 1
ATOM 702 O O . ILE A 1 86 ? -6.112 4.008 8.117 1.00 98.25 86 ILE A O 1
ATOM 706 N N . PHE A 1 87 ? -7.659 4.477 6.542 1.00 98.56 87 PHE A N 1
ATOM 707 C CA . PHE A 1 87 ? -7.854 3.119 6.059 1.00 98.56 87 PHE A CA 1
ATOM 708 C C . PHE A 1 87 ? -7.248 3.004 4.657 1.00 98.56 87 PHE A C 1
ATOM 710 O O . PHE A 1 87 ? -7.593 3.781 3.766 1.00 98.56 87 PHE A O 1
ATOM 717 N N . VAL A 1 88 ? -6.324 2.066 4.477 1.00 98.50 88 VAL A N 1
ATOM 718 C CA . VAL A 1 88 ? -5.598 1.814 3.229 1.00 98.50 88 VAL A CA 1
ATOM 719 C C . VAL A 1 88 ? -5.978 0.429 2.725 1.00 98.50 88 VAL A C 1
ATOM 721 O O . VAL A 1 88 ? -5.878 -0.548 3.461 1.00 98.50 88 VAL A O 1
ATOM 724 N N . SER A 1 89 ? -6.395 0.339 1.466 1.00 98.00 89 SER A N 1
ATOM 725 C CA . SER A 1 89 ? -6.711 -0.919 0.795 1.00 98.00 89 SER A CA 1
ATOM 726 C C . SER A 1 89 ? -6.475 -0.806 -0.710 1.00 98.00 89 SER A C 1
ATOM 728 O O . SER A 1 89 ? -6.323 0.289 -1.261 1.00 98.00 89 SER A O 1
ATOM 730 N N . ASN A 1 90 ? -6.434 -1.953 -1.388 1.00 96.31 90 ASN A N 1
ATOM 731 C CA . ASN A 1 90 ? -6.353 -1.991 -2.844 1.00 96.31 90 ASN A CA 1
ATOM 732 C C . ASN A 1 90 ? -7.741 -1.760 -3.451 1.00 96.31 90 ASN A C 1
ATOM 734 O O . ASN A 1 90 ? -8.705 -2.396 -3.036 1.00 96.31 90 ASN A O 1
ATOM 738 N N . ILE A 1 91 ? -7.826 -0.932 -4.494 1.00 95.88 91 ILE A N 1
ATOM 739 C CA . ILE A 1 91 ? -9.088 -0.678 -5.215 1.00 95.88 91 ILE A CA 1
ATOM 740 C C . ILE A 1 91 ? -9.661 -1.929 -5.900 1.00 95.88 91 ILE A C 1
ATOM 742 O O . ILE A 1 91 ? -10.858 -2.002 -6.145 1.00 95.88 91 ILE A O 1
ATOM 746 N N . ASP A 1 92 ? -8.810 -2.912 -6.199 1.00 94.94 92 ASP A N 1
ATOM 747 C CA . ASP A 1 92 ? -9.215 -4.206 -6.749 1.00 94.94 92 ASP A CA 1
ATOM 748 C C . ASP A 1 92 ? -9.719 -5.196 -5.688 1.00 94.94 92 ASP A C 1
ATOM 750 O O . ASP A 1 92 ? -10.246 -6.247 -6.049 1.00 94.94 92 ASP A O 1
ATOM 754 N N . ASN A 1 93 ? -9.588 -4.882 -4.394 1.00 96.31 93 ASN A N 1
ATOM 755 C CA . ASN A 1 93 ? -10.172 -5.675 -3.318 1.00 96.31 93 ASN A CA 1
ATOM 756 C C . ASN A 1 93 ? -11.583 -5.170 -3.001 1.00 96.31 93 ASN A C 1
ATOM 758 O O . ASN A 1 93 ? -11.766 -4.269 -2.182 1.00 96.31 93 ASN A O 1
ATOM 762 N N . LEU A 1 94 ? -12.593 -5.804 -3.595 1.00 96.00 94 LEU A N 1
ATOM 763 C CA . LEU A 1 94 ? -13.998 -5.428 -3.400 1.00 96.00 94 LEU A CA 1
ATOM 764 C C . LEU A 1 94 ? -14.507 -5.702 -1.975 1.00 96.00 94 LEU A C 1
ATOM 766 O O . LEU A 1 94 ? -15.499 -5.117 -1.548 1.00 96.00 94 LEU A O 1
ATOM 770 N N . GLY A 1 95 ? -13.825 -6.571 -1.224 1.00 96.31 95 GLY A N 1
ATOM 771 C CA . GLY A 1 95 ? -14.159 -6.864 0.171 1.00 96.31 95 GLY A CA 1
ATOM 772 C C . GLY A 1 95 ? -13.714 -5.777 1.155 1.00 96.31 95 GLY A C 1
ATOM 773 O O . GLY A 1 95 ? -14.178 -5.749 2.296 1.00 96.31 95 GLY A O 1
ATOM 774 N N . ALA A 1 96 ? -12.827 -4.868 0.742 1.00 97.38 96 ALA A N 1
ATOM 775 C CA . ALA A 1 96 ? -12.241 -3.852 1.609 1.00 97.38 96 ALA A CA 1
ATOM 776 C C . ALA A 1 96 ? -13.183 -2.659 1.842 1.00 97.38 96 ALA A C 1
ATOM 778 O O . ALA A 1 96 ? -12.970 -1.558 1.336 1.00 97.38 96 ALA A O 1
ATOM 779 N N . THR A 1 97 ? -14.230 -2.866 2.636 1.00 97.62 97 THR A N 1
ATOM 780 C CA . THR A 1 97 ? -15.160 -1.807 3.060 1.00 97.62 97 THR A CA 1
ATOM 781 C C . THR A 1 97 ? -14.771 -1.220 4.417 1.00 97.62 97 THR A C 1
ATOM 783 O O . THR A 1 97 ? -14.033 -1.841 5.179 1.00 97.62 97 THR A O 1
ATOM 786 N N . VAL A 1 98 ? -15.282 -0.038 4.770 1.00 97.94 98 VAL A N 1
ATOM 787 C CA . VAL A 1 98 ? -15.071 0.538 6.111 1.00 97.94 98 VAL A CA 1
ATOM 788 C C . VAL A 1 98 ? -15.851 -0.278 7.147 1.00 97.94 98 VAL A C 1
ATOM 790 O O . VAL A 1 98 ? -17.080 -0.242 7.169 1.00 97.94 98 VAL A O 1
ATOM 793 N N . ASP A 1 99 ? -15.138 -1.007 8.005 1.00 98.19 99 ASP A N 1
ATOM 794 C CA . ASP A 1 99 ? -15.733 -1.819 9.070 1.00 98.19 99 ASP A CA 1
ATOM 795 C C . ASP A 1 99 ? -15.886 -1.007 10.362 1.00 98.19 99 ASP A C 1
ATOM 797 O O . ASP A 1 99 ? -14.903 -0.551 10.953 1.00 98.19 99 ASP A O 1
ATOM 801 N N . LEU A 1 100 ? -17.127 -0.831 10.815 1.00 97.88 100 LEU A N 1
ATOM 802 C CA . LEU A 1 100 ? -17.423 -0.027 12.000 1.00 97.88 100 LEU A CA 1
ATOM 803 C C . LEU A 1 100 ? -17.026 -0.716 13.310 1.00 97.88 100 LEU A C 1
ATOM 805 O O . LEU A 1 100 ? -16.775 -0.022 14.292 1.00 97.88 100 LEU A O 1
ATOM 809 N N . TYR A 1 101 ? -16.933 -2.047 13.349 1.00 97.12 101 TYR A N 1
ATOM 810 C CA . TYR A 1 101 ? -16.489 -2.769 14.542 1.00 97.12 101 TYR A CA 1
ATOM 811 C C . TYR A 1 101 ? -14.982 -2.625 14.728 1.00 97.12 101 TYR A C 1
ATOM 813 O O . TYR A 1 101 ? -14.529 -2.340 15.839 1.00 97.12 101 TYR A O 1
ATOM 821 N N . ILE A 1 102 ? -14.217 -2.751 13.638 1.00 96.94 102 ILE A N 1
ATOM 822 C CA . ILE A 1 102 ? -12.769 -2.497 13.652 1.00 96.94 102 ILE A CA 1
ATOM 823 C C . ILE A 1 102 ? -12.508 -1.032 14.008 1.00 96.94 102 ILE A C 1
ATOM 825 O O . ILE A 1 102 ? -11.730 -0.752 14.921 1.00 96.94 102 ILE A O 1
ATOM 829 N N . LEU A 1 103 ? -13.214 -0.095 13.366 1.00 96.44 103 LEU A N 1
ATOM 830 C CA . LEU A 1 103 ? -13.090 1.330 13.672 1.00 96.44 103 LEU A CA 1
ATOM 831 C C . LEU A 1 103 ? -13.430 1.640 15.136 1.00 96.44 103 LEU A C 1
ATOM 833 O O . LEU A 1 103 ? -12.708 2.391 15.790 1.00 96.44 103 LEU A O 1
ATOM 837 N N . ASN A 1 104 ? -14.495 1.043 15.678 1.00 95.88 104 ASN A N 1
ATOM 838 C CA . ASN A 1 104 ? -14.857 1.213 17.081 1.00 95.88 104 ASN A CA 1
ATOM 839 C C . ASN A 1 104 ? -13.768 0.674 18.018 1.00 95.88 104 ASN A C 1
ATOM 841 O O . ASN A 1 104 ? -13.451 1.326 19.005 1.00 95.88 104 ASN A O 1
ATOM 845 N N . HIS A 1 105 ? -13.158 -0.471 17.703 1.00 94.25 105 HIS A N 1
ATOM 846 C CA . HIS A 1 105 ? -12.050 -1.016 18.490 1.00 94.25 105 HIS A CA 1
ATOM 847 C C . HIS A 1 105 ? -10.814 -0.096 18.490 1.00 94.25 105 HIS A C 1
ATOM 849 O O . HIS A 1 105 ? -10.149 0.038 19.515 1.00 94.25 105 HIS A O 1
ATOM 855 N N . LEU A 1 106 ? -10.530 0.563 17.361 1.00 94.44 106 LEU A N 1
ATOM 856 C CA . LEU A 1 106 ? -9.421 1.515 17.214 1.00 94.44 106 LEU A CA 1
ATOM 857 C C . LEU A 1 106 ? -9.652 2.827 17.974 1.00 94.44 106 LEU A C 1
ATOM 859 O O . LEU A 1 106 ? -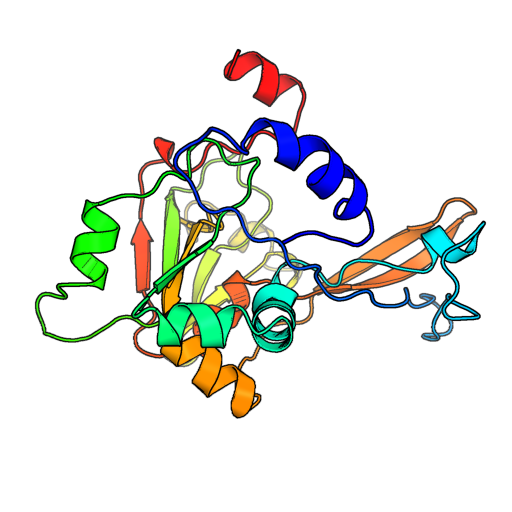8.734 3.342 18.616 1.00 94.44 106 LEU A O 1
ATOM 863 N N . MET A 1 107 ? -10.866 3.376 17.879 1.00 93.44 107 MET A N 1
ATOM 864 C CA . MET A 1 107 ? -11.225 4.666 18.479 1.00 93.44 107 MET A CA 1
ATOM 865 C C . MET A 1 107 ? -11.565 4.546 19.969 1.00 93.44 107 MET A C 1
ATOM 867 O O . MET A 1 107 ? -11.268 5.459 20.736 1.00 93.44 107 MET A O 1
ATOM 871 N N . ASN A 1 108 ? -12.141 3.415 20.384 1.00 93.56 108 ASN A N 1
ATOM 872 C CA . ASN A 1 108 ? -12.562 3.128 21.756 1.00 93.56 108 ASN A CA 1
ATOM 873 C C . ASN A 1 108 ? -11.856 1.868 22.295 1.00 93.56 108 ASN A C 1
ATOM 875 O O . ASN A 1 108 ? -12.511 0.852 22.556 1.00 93.56 108 ASN A O 1
ATOM 879 N N . PRO A 1 109 ? -10.519 1.890 22.457 1.00 90.75 109 PRO A N 1
ATOM 880 C CA . PRO A 1 109 ? -9.788 0.725 22.929 1.00 90.75 109 PRO A CA 1
ATOM 881 C C . PRO A 1 109 ? -10.163 0.408 24.389 1.00 90.75 109 PRO A C 1
ATOM 883 O O . PRO A 1 109 ? -10.120 1.304 25.236 1.00 90.75 109 PRO A O 1
ATOM 886 N N . PRO A 1 110 ? -10.453 -0.860 24.736 1.00 82.56 110 PRO A N 1
ATOM 887 C CA . PRO A 1 110 ? -10.990 -1.236 26.051 1.00 82.56 110 PRO A CA 1
ATOM 888 C C . PRO A 1 110 ? -10.068 -0.882 27.227 1.00 82.56 110 PRO A C 1
ATOM 890 O O . PRO A 1 110 ? -10.543 -0.623 28.326 1.00 82.56 110 PRO A O 1
ATOM 893 N N . ASN A 1 111 ? -8.755 -0.820 26.988 1.00 86.38 111 ASN A N 1
ATOM 894 C CA . ASN A 1 111 ? -7.746 -0.524 28.011 1.00 86.38 111 ASN A CA 1
ATOM 895 C C . ASN A 1 111 ? -7.114 0.869 27.836 1.00 86.38 111 ASN A C 1
ATOM 897 O O . ASN A 1 111 ? -6.029 1.119 28.356 1.00 86.38 111 ASN A O 1
ATOM 901 N N . GLY A 1 112 ? -7.708 1.741 27.012 1.00 85.81 112 GLY A N 1
ATOM 902 C CA . GLY A 1 112 ? -7.160 3.065 26.687 1.00 85.81 112 GLY A CA 1
ATOM 903 C C . GLY A 1 112 ? -5.899 3.054 25.809 1.00 85.81 112 GLY A C 1
ATOM 904 O O . GLY A 1 112 ? -5.413 4.114 25.420 1.00 85.81 112 GLY A O 1
ATOM 905 N N . LYS A 1 113 ? -5.362 1.877 25.460 1.00 86.69 113 LYS A N 1
ATOM 906 C CA . LYS A 1 113 ? -4.186 1.744 24.590 1.00 86.69 113 LYS A CA 1
ATOM 907 C C . LYS A 1 113 ? -4.578 1.893 23.123 1.00 86.69 113 LYS A C 1
ATOM 909 O O . LYS A 1 113 ? -5.197 0.997 22.556 1.00 86.69 113 LYS A O 1
ATOM 914 N N . ARG A 1 114 ? -4.190 3.010 22.509 1.00 92.62 114 ARG A N 1
ATOM 915 C CA . ARG A 1 114 ? -4.353 3.233 21.067 1.00 92.62 114 ARG A CA 1
ATOM 916 C C . ARG A 1 114 ? -3.356 2.382 20.277 1.00 92.62 114 ARG A C 1
ATOM 918 O O . ARG A 1 114 ? -2.181 2.311 20.641 1.00 92.62 114 ARG A O 1
ATOM 925 N N . CYS A 1 115 ? -3.837 1.759 19.205 1.00 95.88 115 CYS A N 1
ATOM 926 C CA . CYS A 1 115 ? -3.011 1.012 18.259 1.00 95.88 115 CYS A CA 1
ATOM 927 C C . CYS A 1 115 ? -2.625 1.942 17.113 1.00 95.88 115 CYS A C 1
ATOM 929 O O . CYS A 1 115 ? -3.507 2.501 16.468 1.00 95.88 115 CYS A O 1
ATOM 931 N N . GLU A 1 116 ? -1.336 2.126 16.837 1.00 97.62 116 GLU A N 1
ATOM 932 C CA . GLU A 1 116 ? -0.931 3.048 15.769 1.00 97.62 116 GLU A CA 1
ATOM 933 C C . GLU A 1 116 ? -1.021 2.421 14.377 1.00 97.62 116 GLU A C 1
ATOM 935 O O . GLU A 1 116 ? -1.139 3.139 13.385 1.00 97.62 116 GLU A O 1
ATOM 940 N N . PHE A 1 117 ? -0.979 1.091 14.307 1.00 98.31 117 PHE A N 1
ATOM 941 C CA . PHE A 1 117 ? -1.017 0.342 13.062 1.00 98.31 117 PHE A CA 1
ATOM 942 C C . PHE A 1 117 ? -1.748 -0.978 13.254 1.00 98.31 117 PHE A C 1
ATOM 944 O O . PHE A 1 117 ? -1.350 -1.809 14.075 1.00 98.31 117 PHE A O 1
ATOM 951 N N . VAL A 1 118 ? -2.784 -1.205 12.456 1.00 98.12 118 VAL A N 1
ATOM 952 C CA . VAL A 1 118 ? -3.544 -2.450 12.462 1.00 98.12 118 VAL A CA 1
ATOM 953 C C . VAL A 1 118 ? -3.613 -3.033 11.065 1.00 98.12 118 VAL A C 1
ATOM 955 O O . VAL A 1 118 ? -3.957 -2.349 10.104 1.00 98.12 118 VAL A O 1
ATOM 958 N N . MET A 1 119 ? -3.283 -4.315 10.963 1.00 98.19 119 MET A N 1
ATOM 959 C CA . MET A 1 119 ? -3.322 -5.080 9.723 1.00 98.19 119 MET A CA 1
ATOM 960 C C . MET A 1 119 ? -4.438 -6.116 9.802 1.00 98.19 119 MET A C 1
ATOM 962 O O . MET A 1 119 ? -4.443 -6.970 10.694 1.00 98.19 119 MET A O 1
ATOM 966 N N . GLU A 1 120 ? -5.377 -6.067 8.860 1.00 98.44 120 GLU A N 1
ATOM 967 C CA . GLU A 1 120 ? -6.334 -7.155 8.693 1.00 98.44 120 GLU A CA 1
ATOM 968 C C . GLU A 1 120 ? -5.615 -8.348 8.048 1.00 98.44 120 GLU A C 1
ATOM 970 O O . GLU A 1 120 ? -5.027 -8.256 6.963 1.00 98.44 120 GLU A O 1
ATOM 975 N N . VAL A 1 121 ? -5.673 -9.494 8.713 1.00 97.56 121 VAL A N 1
ATOM 976 C CA . VAL A 1 121 ? -5.173 -10.774 8.208 1.00 97.56 121 VAL A CA 1
ATOM 977 C C . VAL A 1 121 ? -6.346 -11.721 8.016 1.00 97.56 121 VAL A C 1
ATOM 979 O O . VAL A 1 121 ? -7.367 -11.583 8.677 1.00 97.56 121 VAL A O 1
ATOM 982 N N . THR A 1 122 ? -6.235 -12.697 7.127 1.00 96.75 122 THR A N 1
ATOM 983 C CA . THR A 1 122 ? -7.273 -13.724 6.965 1.00 96.75 122 THR A CA 1
ATOM 984 C C . THR A 1 122 ? -6.663 -15.116 6.958 1.00 96.75 122 THR A C 1
ATOM 986 O O . THR A 1 122 ? -5.464 -15.272 6.726 1.00 96.75 122 THR A O 1
ATOM 989 N N . ASN A 1 123 ? -7.472 -16.143 7.216 1.00 95.12 123 ASN A N 1
ATOM 990 C CA . ASN A 1 123 ? -7.002 -17.527 7.192 1.00 95.12 123 ASN A CA 1
ATOM 991 C C . ASN A 1 123 ? -6.465 -17.893 5.803 1.00 95.12 123 ASN A C 1
ATOM 993 O O . ASN A 1 123 ? -7.150 -17.696 4.797 1.00 95.12 123 ASN A O 1
ATOM 997 N N . LYS A 1 124 ? -5.264 -18.467 5.759 1.00 90.62 124 LYS A N 1
ATOM 998 C CA . LYS A 1 124 ? -4.567 -18.858 4.533 1.00 90.62 124 LYS A CA 1
ATOM 999 C C . LYS A 1 124 ? -5.227 -20.080 3.893 1.00 90.62 124 LYS A C 1
ATOM 1001 O O . LYS A 1 124 ? -5.477 -21.089 4.552 1.00 90.62 124 LYS A O 1
ATOM 1006 N N . THR A 1 125 ? -5.476 -20.008 2.594 1.00 87.31 125 THR A N 1
ATOM 1007 C CA . THR A 1 125 ? -5.960 -21.115 1.760 1.00 87.31 125 THR A CA 1
ATOM 1008 C C . THR A 1 125 ? -4.855 -21.594 0.822 1.00 87.31 125 THR A C 1
ATOM 1010 O O . THR A 1 125 ? -3.799 -20.976 0.701 1.00 87.31 125 THR A O 1
ATOM 1013 N N . ARG A 1 126 ? -5.100 -22.699 0.106 1.00 82.56 126 ARG A N 1
ATOM 1014 C CA . ARG A 1 126 ? -4.164 -23.204 -0.913 1.00 82.56 126 ARG A CA 1
ATOM 1015 C C . ARG A 1 126 ? -3.967 -22.240 -2.089 1.00 82.56 126 ARG A C 1
ATOM 1017 O O . ARG A 1 126 ? -2.969 -22.369 -2.786 1.00 82.56 126 ARG A O 1
ATOM 1024 N N . ALA A 1 127 ? -4.893 -21.305 -2.308 1.00 80.25 127 ALA A N 1
ATOM 1025 C CA . ALA A 1 127 ? -4.777 -20.294 -3.354 1.00 80.25 127 ALA A CA 1
ATOM 1026 C C . ALA A 1 127 ? -3.832 -19.142 -2.959 1.00 80.25 127 ALA A C 1
ATOM 1028 O O . ALA A 1 127 ? -3.237 -18.509 -3.828 1.00 80.25 127 ALA A O 1
ATOM 1029 N N . ASP A 1 128 ? -3.622 -18.908 -1.659 1.00 80.75 128 ASP A N 1
ATOM 1030 C CA . ASP A 1 128 ? -2.813 -17.794 -1.150 1.00 80.75 128 ASP A CA 1
ATOM 1031 C C . ASP A 1 128 ? -1.326 -18.191 -1.067 1.00 80.75 128 ASP A C 1
ATOM 1033 O O . ASP A 1 128 ? -0.708 -18.268 -0.001 1.00 80.75 128 ASP A O 1
ATOM 1037 N N . VAL A 1 129 ? -0.747 -18.520 -2.224 1.00 68.31 129 VAL A N 1
ATOM 1038 C CA . VAL A 1 129 ? 0.653 -18.968 -2.358 1.00 68.31 129 VAL A CA 1
ATOM 1039 C C . VAL A 1 129 ? 1.661 -17.824 -2.479 1.00 68.31 129 VAL A C 1
ATOM 1041 O O . VAL A 1 129 ? 2.860 -18.058 -2.316 1.00 68.31 129 VAL A O 1
ATOM 1044 N N . LYS A 1 130 ? 1.202 -16.603 -2.777 1.00 74.88 130 LYS A N 1
ATOM 1045 C CA . LYS A 1 130 ? 2.037 -15.408 -2.958 1.00 74.88 130 LYS A CA 1
ATOM 1046 C C . LYS A 1 130 ? 1.569 -14.295 -2.026 1.00 74.88 130 LYS A C 1
ATOM 1048 O O . LYS A 1 130 ? 0.405 -13.920 -2.084 1.00 74.88 130 LYS A O 1
ATOM 1053 N N . GLY A 1 131 ? 2.489 -13.775 -1.220 1.00 80.50 131 GLY A N 1
ATOM 1054 C CA . GLY A 1 131 ? 2.280 -12.683 -0.270 1.00 80.50 131 GLY A CA 1
ATOM 1055 C C . GLY A 1 131 ? 2.849 -13.016 1.109 1.00 80.50 131 GLY A C 1
ATOM 1056 O O . GLY A 1 131 ? 3.443 -14.085 1.305 1.00 80.50 131 GLY A O 1
ATOM 1057 N N . GLY A 1 132 ? 2.669 -12.091 2.047 1.00 89.06 132 GLY A N 1
ATOM 1058 C CA . GLY A 1 132 ? 3.263 -12.173 3.371 1.00 89.06 132 GLY A CA 1
ATOM 1059 C C . GLY A 1 132 ? 2.346 -12.716 4.463 1.00 89.06 132 GLY A C 1
ATOM 1060 O O . GLY A 1 132 ? 1.115 -12.714 4.368 1.00 89.06 132 GLY A O 1
ATOM 1061 N N . THR A 1 133 ? 2.977 -13.158 5.545 1.00 93.31 133 THR A N 1
ATOM 1062 C CA . THR A 1 133 ? 2.320 -13.508 6.811 1.00 93.31 133 THR A CA 1
ATOM 1063 C C . THR A 1 133 ? 2.843 -12.608 7.916 1.00 93.31 133 THR A C 1
ATOM 1065 O O . THR A 1 133 ? 3.991 -12.161 7.888 1.00 93.31 133 THR A O 1
ATOM 1068 N N . LEU A 1 134 ? 2.003 -12.377 8.917 1.00 94.69 134 LEU A N 1
ATOM 1069 C CA . LEU A 1 134 ? 2.417 -11.686 10.125 1.00 94.69 134 LEU A CA 1
ATOM 1070 C C . LEU A 1 134 ? 3.188 -12.654 11.031 1.00 94.69 134 LEU A C 1
ATOM 1072 O O . LEU A 1 134 ? 2.747 -13.786 11.251 1.00 94.69 134 LEU A O 1
ATOM 1076 N N . THR A 1 135 ? 4.331 -12.215 11.546 1.00 94.50 135 THR A N 1
ATOM 1077 C CA . THR A 1 135 ? 5.152 -12.951 12.513 1.00 94.50 135 THR A CA 1
ATOM 1078 C C . THR A 1 135 ? 5.544 -12.042 13.671 1.00 94.50 135 THR A C 1
ATOM 1080 O O . THR A 1 135 ? 5.394 -10.821 13.607 1.00 94.50 135 THR A O 1
ATOM 1083 N N . GLN A 1 136 ? 6.055 -12.642 14.743 1.00 94.56 136 GLN A N 1
ATOM 1084 C CA . GLN A 1 136 ? 6.729 -11.910 15.806 1.00 94.56 136 GLN A CA 1
ATOM 1085 C C . GLN A 1 136 ? 8.236 -12.093 15.650 1.00 94.56 136 GLN A C 1
ATOM 1087 O O . GLN A 1 136 ? 8.717 -13.218 15.515 1.00 94.56 136 GLN A O 1
ATOM 1092 N N . TYR A 1 137 ? 8.975 -10.990 15.653 1.00 93.94 137 TYR A N 1
ATOM 1093 C CA . TYR A 1 137 ? 10.426 -10.979 15.521 1.00 93.94 137 TYR A CA 1
ATOM 1094 C C . TYR A 1 137 ? 10.982 -9.838 16.376 1.00 93.94 137 TYR A C 1
ATOM 1096 O O . TYR A 1 137 ? 10.449 -8.732 16.340 1.00 93.94 137 TYR A O 1
ATOM 1104 N N . GLU A 1 138 ? 11.999 -10.120 17.197 1.00 93.06 138 GLU A N 1
ATOM 1105 C CA . GLU A 1 138 ? 12.607 -9.138 18.119 1.00 93.06 138 GLU A CA 1
ATOM 1106 C C . GLU A 1 138 ? 11.580 -8.389 18.998 1.00 93.06 138 GLU A C 1
ATOM 1108 O O . GLU A 1 138 ? 11.687 -7.198 19.269 1.00 93.06 138 GLU A O 1
ATOM 1113 N N . GLY A 1 139 ? 10.540 -9.101 19.445 1.00 92.62 139 GLY A N 1
ATOM 1114 C CA . GLY A 1 139 ? 9.512 -8.557 20.337 1.00 92.62 139 GLY A CA 1
ATOM 1115 C C . GLY A 1 139 ? 8.439 -7.695 19.661 1.00 92.62 139 GLY A C 1
ATOM 1116 O O . GLY A 1 139 ? 7.449 -7.380 20.317 1.00 92.62 139 GLY A O 1
ATOM 1117 N N . LYS A 1 140 ? 8.560 -7.383 18.364 1.00 95.12 140 LYS A N 1
ATOM 1118 C CA . LYS A 1 140 ? 7.556 -6.634 17.588 1.00 95.12 140 LYS A CA 1
ATOM 1119 C C . LYS A 1 140 ? 6.897 -7.499 16.510 1.00 95.12 140 LYS A C 1
ATOM 1121 O O . LYS A 1 140 ? 7.429 -8.531 16.096 1.00 95.12 140 LYS A O 1
ATOM 1126 N N . LEU A 1 141 ? 5.707 -7.090 16.070 1.00 96.12 141 LEU A N 1
ATOM 1127 C CA . LEU A 1 141 ? 5.058 -7.688 14.905 1.00 96.12 141 LEU A CA 1
ATOM 1128 C C . LEU A 1 141 ? 5.753 -7.215 13.628 1.00 96.12 141 LEU A C 1
ATOM 1130 O O . LEU A 1 141 ? 6.075 -6.036 13.487 1.00 96.12 141 LEU A O 1
ATOM 1134 N N . ARG A 1 142 ? 5.960 -8.137 12.690 1.00 96.12 142 ARG A N 1
ATOM 1135 C CA . ARG A 1 142 ? 6.600 -7.877 11.399 1.00 96.12 142 ARG A CA 1
ATOM 1136 C C . ARG A 1 142 ? 5.866 -8.629 10.300 1.00 96.12 142 ARG A C 1
ATOM 1138 O O . ARG A 1 142 ? 5.438 -9.767 10.493 1.00 96.12 142 ARG A O 1
ATOM 1145 N N . LEU A 1 143 ? 5.725 -7.991 9.144 1.00 95.69 143 LEU A N 1
ATOM 1146 C CA . LEU A 1 143 ? 5.279 -8.666 7.933 1.00 95.69 143 LEU A CA 1
ATOM 1147 C C . LEU A 1 143 ? 6.486 -9.335 7.278 1.00 95.69 143 LEU A C 1
ATOM 1149 O O . LEU A 1 143 ? 7.442 -8.657 6.907 1.00 95.69 143 LEU A O 1
ATOM 1153 N N . VAL A 1 144 ? 6.427 -10.653 7.118 1.00 92.94 144 VAL A N 1
ATOM 1154 C CA . VAL A 1 144 ? 7.442 -11.407 6.381 1.00 92.94 144 VAL A CA 1
ATOM 1155 C C . VAL A 1 144 ? 6.861 -11.794 5.036 1.00 92.94 144 VAL A C 1
ATOM 1157 O O . VAL A 1 144 ? 5.842 -12.480 4.969 1.00 92.94 144 VAL A O 1
ATOM 1160 N N . GLU A 1 145 ? 7.517 -11.354 3.969 1.00 89.25 145 GLU A N 1
ATOM 1161 C CA . GLU A 1 145 ? 7.199 -11.725 2.591 1.00 89.25 145 GLU A CA 1
ATOM 1162 C C . GLU A 1 145 ? 8.004 -12.950 2.150 1.00 89.25 145 GLU A C 1
ATOM 1164 O O . GLU A 1 145 ? 9.132 -13.162 2.597 1.00 89.25 145 GLU A O 1
ATOM 1169 N N . ILE A 1 146 ? 7.475 -13.726 1.199 1.00 86.31 146 ILE A N 1
ATOM 1170 C CA . ILE A 1 146 ? 8.164 -14.919 0.671 1.00 86.31 146 ILE A CA 1
ATOM 1171 C C . ILE A 1 146 ? 9.564 -14.605 0.117 1.00 86.31 146 ILE A C 1
ATOM 1173 O O . ILE A 1 146 ? 10.465 -15.433 0.217 1.00 86.31 146 ILE A O 1
ATOM 1177 N N . ALA A 1 147 ? 9.763 -13.402 -0.433 1.00 83.88 147 ALA A N 1
ATOM 1178 C CA . ALA A 1 147 ? 11.047 -12.953 -0.968 1.00 83.88 147 ALA A CA 1
ATOM 1179 C C . ALA A 1 147 ? 12.141 -12.817 0.110 1.00 83.88 147 ALA A C 1
ATOM 1181 O O . ALA A 1 147 ? 13.324 -12.856 -0.216 1.00 83.88 147 ALA A O 1
ATOM 1182 N N . GLN A 1 148 ? 11.752 -12.682 1.380 1.00 85.50 148 GLN A N 1
ATOM 1183 C CA . GLN A 1 148 ? 12.662 -12.578 2.524 1.00 85.50 148 GLN A CA 1
ATOM 1184 C C . GLN A 1 148 ? 13.035 -13.956 3.097 1.00 85.50 148 GLN A C 1
ATOM 1186 O O . GLN A 1 148 ? 13.914 -14.058 3.950 1.00 85.50 148 GLN A O 1
ATOM 1191 N N . VAL A 1 149 ? 12.367 -15.025 2.653 1.00 89.31 149 VAL A N 1
ATOM 1192 C CA . VAL A 1 149 ? 12.552 -16.374 3.193 1.00 89.31 149 VAL A CA 1
ATOM 1193 C C . VAL A 1 149 ? 13.672 -17.092 2.433 1.00 89.31 149 VAL A C 1
ATOM 1195 O O . VAL A 1 149 ? 13.604 -17.207 1.205 1.00 89.31 149 VAL A O 1
ATOM 1198 N N . PRO A 1 150 ? 14.691 -17.638 3.126 1.00 91.25 150 PRO A N 1
ATOM 1199 C CA . PRO A 1 150 ? 15.732 -18.434 2.485 1.00 91.25 150 PRO A CA 1
ATOM 1200 C C . PRO A 1 150 ? 15.151 -19.620 1.711 1.00 91.25 150 PRO A C 1
ATOM 1202 O O . PRO A 1 150 ? 14.236 -20.290 2.191 1.00 91.25 150 PRO A O 1
ATOM 1205 N N . LYS A 1 151 ? 15.733 -19.942 0.546 1.00 91.25 151 LYS A N 1
ATOM 1206 C CA . LYS A 1 151 ? 15.234 -20.998 -0.362 1.00 91.25 151 LYS A CA 1
ATOM 1207 C C . LYS A 1 151 ? 14.978 -22.343 0.333 1.00 91.25 151 LYS A C 1
ATOM 1209 O O . LYS A 1 151 ? 14.005 -23.008 -0.000 1.00 91.25 151 LYS A O 1
ATOM 1214 N N . ALA A 1 152 ? 15.804 -22.704 1.317 1.00 94.56 152 ALA A N 1
ATOM 1215 C CA . ALA A 1 152 ? 15.678 -23.945 2.086 1.00 94.56 152 ALA A CA 1
ATOM 1216 C C . ALA A 1 152 ? 14.394 -24.038 2.939 1.00 94.56 152 ALA A C 1
ATOM 1218 O O . ALA A 1 152 ? 13.961 -25.137 3.264 1.00 94.56 152 ALA A O 1
ATOM 1219 N N . HIS A 1 153 ? 13.772 -22.905 3.278 1.00 93.06 153 HIS A N 1
ATOM 1220 C CA . HIS A 1 153 ? 12.601 -22.829 4.161 1.00 93.06 153 HIS A CA 1
ATOM 1221 C C . HIS A 1 153 ? 11.340 -22.311 3.450 1.00 93.06 153 HIS A C 1
ATOM 1223 O O . HIS A 1 153 ? 10.316 -22.064 4.086 1.00 93.06 153 HIS A O 1
ATOM 1229 N N . VAL A 1 154 ? 11.374 -22.155 2.123 1.00 89.88 154 VAL A N 1
ATOM 1230 C CA . VAL A 1 154 ? 10.231 -21.631 1.355 1.00 89.88 154 VAL A CA 1
ATOM 1231 C C . VAL A 1 154 ? 9.011 -22.548 1.449 1.00 89.88 154 VAL A C 1
ATOM 1233 O O . VAL A 1 154 ? 7.892 -22.060 1.601 1.00 89.88 154 VAL A O 1
ATOM 1236 N N . ASP A 1 155 ? 9.197 -23.866 1.392 1.00 89.31 155 ASP A N 1
ATOM 1237 C CA . ASP A 1 155 ? 8.079 -24.817 1.471 1.00 89.31 155 ASP A CA 1
ATOM 1238 C C . ASP A 1 155 ? 7.447 -24.834 2.866 1.00 89.31 155 ASP A C 1
ATOM 1240 O O . ASP A 1 155 ? 6.227 -24.923 3.015 1.00 89.31 155 ASP A O 1
ATOM 1244 N N . GLU A 1 156 ? 8.273 -24.633 3.890 1.00 89.88 156 GLU A N 1
ATOM 1245 C CA . GLU A 1 156 ? 7.829 -24.446 5.263 1.00 89.88 156 GLU A CA 1
ATOM 1246 C C . GLU A 1 156 ? 6.978 -23.175 5.413 1.00 89.88 156 GLU A C 1
ATOM 1248 O O . GLU A 1 156 ? 5.901 -23.216 6.008 1.00 89.88 156 GLU A O 1
ATOM 1253 N N . PHE A 1 157 ? 7.420 -22.065 4.819 1.00 89.12 157 PHE A N 1
ATOM 1254 C CA . PHE A 1 157 ? 6.690 -20.797 4.817 1.00 89.12 157 PHE A CA 1
ATOM 1255 C C . PHE A 1 157 ? 5.367 -20.867 4.042 1.00 89.12 157 PHE A C 1
ATOM 1257 O O . PHE A 1 157 ? 4.348 -20.280 4.424 1.00 89.12 157 PHE A O 1
ATOM 1264 N N . LYS A 1 158 ? 5.340 -21.635 2.950 1.00 86.12 158 LYS A N 1
ATOM 1265 C CA . LYS A 1 158 ? 4.110 -21.903 2.195 1.00 86.12 158 LYS A CA 1
ATOM 1266 C C . LYS A 1 158 ? 3.121 -22.758 2.981 1.00 86.12 158 LYS A C 1
ATOM 1268 O O . LYS A 1 158 ? 1.920 -22.630 2.742 1.00 86.12 158 LYS A O 1
ATOM 1273 N N . SER A 1 159 ? 3.586 -23.566 3.933 1.00 86.31 159 SER A N 1
ATOM 1274 C CA . SER A 1 159 ? 2.726 -24.456 4.704 1.00 86.31 159 SER A CA 1
ATOM 1275 C C . SER A 1 159 ? 1.670 -23.703 5.518 1.00 86.31 159 SER A C 1
ATOM 1277 O O . SER A 1 159 ? 1.976 -22.945 6.441 1.00 86.31 159 SER A O 1
ATOM 1279 N N . VAL A 1 160 ? 0.402 -24.011 5.235 1.00 85.81 160 VAL A N 1
ATOM 1280 C CA . VAL A 1 160 ? -0.762 -23.528 5.997 1.00 85.81 160 VAL A CA 1
ATOM 1281 C C . VAL A 1 160 ? -0.805 -24.069 7.430 1.00 85.81 160 VAL A C 1
ATOM 1283 O O . VAL A 1 160 ? -1.521 -23.527 8.267 1.00 85.81 160 VAL A O 1
ATOM 1286 N N . SER A 1 161 ? -0.051 -25.136 7.737 1.00 86.00 161 SER A N 1
ATOM 1287 C CA . SER A 1 161 ? 0.008 -25.689 9.095 1.00 86.00 161 SER A CA 1
ATOM 1288 C C . SER A 1 161 ? 0.832 -24.820 10.044 1.00 86.00 161 SER A C 1
ATOM 1290 O O . SER A 1 161 ? 0.491 -24.728 11.224 1.00 86.00 161 SER A O 1
ATOM 1292 N N . LYS A 1 162 ? 1.882 -24.166 9.528 1.00 86.81 162 LYS A N 1
ATOM 1293 C CA . LYS A 1 162 ? 2.758 -23.281 10.305 1.00 86.81 162 LYS A CA 1
ATOM 1294 C C . LYS A 1 162 ? 2.263 -21.844 10.283 1.00 86.81 162 LYS A C 1
ATOM 1296 O O . LYS A 1 162 ? 2.055 -21.254 11.338 1.00 86.81 162 LYS A O 1
ATOM 1301 N N . PHE A 1 163 ? 1.997 -21.316 9.092 1.00 90.38 163 PHE A N 1
ATOM 1302 C CA . PHE A 1 163 ? 1.485 -19.961 8.916 1.00 90.38 163 PHE A CA 1
ATOM 1303 C C . PHE A 1 163 ? 0.023 -20.029 8.488 1.00 90.38 163 PHE A C 1
ATOM 1305 O O . PHE A 1 163 ? -0.301 -20.268 7.325 1.00 90.38 163 PHE A O 1
ATOM 1312 N N . LYS A 1 164 ? -0.863 -19.860 9.472 1.00 93.19 164 LYS A N 1
ATOM 1313 C CA . LYS A 1 164 ? -2.316 -20.010 9.302 1.00 93.19 164 LYS A CA 1
ATOM 1314 C C . LYS A 1 164 ? -2.996 -18.764 8.745 1.00 93.19 164 LYS A C 1
ATOM 1316 O O . LYS A 1 164 ? -4.148 -18.848 8.333 1.00 93.19 164 LYS A O 1
ATOM 1321 N N . ILE A 1 165 ? -2.308 -17.627 8.757 1.00 94.81 165 ILE A N 1
ATOM 1322 C CA . ILE A 1 165 ? -2.850 -16.320 8.389 1.00 94.81 165 ILE A CA 1
ATOM 1323 C C . ILE A 1 165 ? -2.076 -15.713 7.219 1.00 94.81 165 ILE A C 1
ATOM 1325 O O . ILE A 1 165 ? -0.945 -16.102 6.933 1.00 94.81 165 ILE A O 1
ATOM 1329 N N . PHE A 1 166 ? -2.710 -14.770 6.536 1.00 93.81 166 PHE A N 1
ATOM 1330 C CA . PHE A 1 166 ? -2.208 -14.100 5.345 1.00 93.81 166 PHE A CA 1
ATOM 1331 C C . PHE A 1 166 ? -2.592 -12.616 5.381 1.00 93.81 166 PHE A C 1
ATOM 1333 O O . PHE A 1 166 ? -3.707 -12.286 5.789 1.00 93.81 166 PHE A O 1
ATOM 1340 N N . ASN A 1 167 ? -1.684 -11.728 4.971 1.00 95.56 167 ASN A N 1
ATOM 1341 C CA . ASN A 1 167 ? -1.936 -10.286 4.924 1.00 95.56 167 ASN A CA 1
ATOM 1342 C C . ASN A 1 167 ? -2.940 -9.931 3.814 1.00 95.56 167 ASN A C 1
ATOM 1344 O O . ASN A 1 167 ? -2.691 -10.194 2.642 1.00 95.56 167 ASN A O 1
ATOM 1348 N N . THR A 1 168 ? -4.048 -9.278 4.165 1.00 96.00 168 THR A N 1
ATOM 1349 C CA . THR A 1 168 ? -5.060 -8.841 3.182 1.00 96.00 168 THR A CA 1
ATOM 1350 C C . THR A 1 168 ? -4.687 -7.542 2.461 1.00 96.00 168 THR A C 1
ATOM 1352 O O . THR A 1 168 ? -5.314 -7.184 1.466 1.00 96.00 168 THR A O 1
ATOM 1355 N N . ASN A 1 169 ? -3.675 -6.832 2.966 1.00 96.06 169 ASN A N 1
ATOM 1356 C CA . ASN A 1 169 ? -3.319 -5.465 2.594 1.00 96.06 169 ASN A CA 1
ATOM 1357 C C . ASN A 1 169 ? -4.416 -4.419 2.888 1.00 96.06 169 ASN A C 1
ATOM 1359 O O . ASN A 1 169 ? -4.363 -3.317 2.345 1.00 96.06 169 ASN A O 1
ATOM 1363 N N . ASN A 1 170 ? -5.381 -4.747 3.759 1.00 98.19 170 ASN A N 1
ATOM 1364 C CA . ASN A 1 170 ? -6.290 -3.782 4.376 1.00 98.19 170 ASN A CA 1
ATOM 1365 C C . ASN A 1 170 ? -5.675 -3.316 5.705 1.00 98.19 170 ASN A C 1
ATOM 1367 O O . ASN A 1 170 ? -5.476 -4.118 6.626 1.00 98.19 170 ASN A O 1
ATOM 1371 N N . LEU A 1 171 ? -5.345 -2.032 5.800 1.00 98.44 171 LEU A N 1
ATOM 1372 C CA . LEU A 1 171 ? -4.538 -1.470 6.880 1.00 98.44 171 LEU A CA 1
ATOM 1373 C C . LEU A 1 171 ? -5.229 -0.257 7.491 1.00 98.44 171 LEU A C 1
ATOM 1375 O O . LEU A 1 171 ? -5.765 0.587 6.778 1.00 98.44 171 LEU A O 1
ATOM 1379 N N . TRP A 1 172 ? -5.149 -0.133 8.808 1.00 98.62 172 TRP A N 1
ATOM 1380 C CA . TRP A 1 172 ? -5.623 1.025 9.555 1.00 98.62 172 TRP A CA 1
ATOM 1381 C C . TRP A 1 172 ? -4.431 1.662 10.253 1.00 98.62 172 TRP A C 1
ATOM 1383 O O . TRP A 1 172 ? -3.743 0.997 11.025 1.00 98.62 172 TRP A O 1
ATOM 1393 N N . ILE A 1 173 ? -4.151 2.929 9.963 1.00 98.50 173 ILE A N 1
ATOM 1394 C CA . ILE A 1 173 ? -2.906 3.577 10.390 1.00 98.50 173 ILE A CA 1
ATOM 1395 C C . ILE A 1 173 ? -3.221 4.935 11.010 1.00 98.50 173 ILE A C 1
ATOM 1397 O O . ILE A 1 173 ? -3.991 5.715 10.451 1.00 98.50 173 ILE A O 1
ATOM 1401 N N . SER A 1 174 ? -2.629 5.220 12.167 1.00 98.38 174 SER A N 1
ATOM 1402 C CA . SER A 1 174 ? -2.727 6.519 12.833 1.00 98.38 174 SER A CA 1
ATOM 1403 C C . SER A 1 174 ? -1.981 7.589 12.037 1.00 98.38 174 SER A C 1
ATOM 1405 O O . SER A 1 174 ? -0.780 7.472 11.784 1.00 98.38 174 SER A O 1
ATOM 1407 N N . LEU A 1 175 ? -2.683 8.665 11.681 1.00 98.50 175 LEU A N 1
ATOM 1408 C CA . LEU A 1 175 ? -2.121 9.808 10.954 1.00 98.50 175 LEU A CA 1
ATOM 1409 C C . LEU A 1 175 ? -1.009 10.494 11.760 1.00 98.50 175 LEU A C 1
ATOM 1411 O O . LEU A 1 175 ? 0.049 10.816 11.219 1.00 98.50 175 LEU A O 1
ATOM 1415 N N . ALA A 1 176 ? -1.217 10.657 13.069 1.00 97.94 176 ALA A N 1
ATOM 1416 C CA . ALA A 1 176 ? -0.228 11.255 13.963 1.00 97.94 176 ALA A CA 1
ATOM 1417 C C . ALA A 1 176 ? 1.061 10.418 14.036 1.00 97.94 176 ALA A C 1
ATOM 1419 O O . ALA A 1 176 ? 2.161 10.974 14.036 1.00 97.94 176 ALA A O 1
ATOM 1420 N N . ALA A 1 177 ? 0.935 9.087 14.052 1.00 98.31 177 ALA A N 1
ATOM 1421 C CA . ALA A 1 177 ? 2.086 8.190 14.054 1.00 98.31 177 ALA A CA 1
ATOM 1422 C C . ALA A 1 177 ? 2.847 8.240 12.722 1.00 98.31 177 ALA A C 1
ATOM 1424 O O . ALA A 1 177 ? 4.074 8.302 12.735 1.00 98.31 177 ALA A O 1
ATOM 1425 N N . VAL A 1 178 ? 2.136 8.292 11.586 1.00 98.50 178 VAL A N 1
ATOM 1426 C CA . VAL A 1 178 ? 2.760 8.478 10.263 1.00 98.50 178 VAL A CA 1
ATOM 1427 C C . VAL A 1 178 ? 3.572 9.768 10.231 1.00 98.50 178 VAL A C 1
ATOM 1429 O O . VAL A 1 178 ? 4.745 9.717 9.878 1.00 98.50 178 VAL A O 1
ATOM 1432 N N . LYS A 1 179 ? 2.991 10.901 10.652 1.00 98.50 179 LYS A N 1
ATOM 1433 C CA . LYS A 1 179 ? 3.695 12.195 10.677 1.00 98.50 179 LYS A CA 1
ATOM 1434 C C . LYS A 1 179 ? 4.958 12.125 11.536 1.00 98.50 179 LYS A C 1
ATOM 1436 O O . LYS A 1 179 ? 6.045 12.413 11.045 1.00 98.50 179 LYS A O 1
ATOM 1441 N N . ARG A 1 180 ? 4.824 11.656 12.782 1.00 98.56 180 ARG A N 1
ATOM 1442 C CA . ARG A 1 180 ? 5.939 11.525 13.732 1.00 98.56 180 ARG A CA 1
ATOM 1443 C C . ARG A 1 180 ? 7.071 10.659 13.176 1.00 98.56 180 ARG A C 1
ATOM 1445 O O . ARG A 1 180 ? 8.226 11.064 13.227 1.00 98.56 180 ARG A O 1
ATOM 1452 N N . LEU A 1 181 ? 6.751 9.467 12.672 1.00 98.44 181 LEU A N 1
ATOM 1453 C CA . LEU A 1 181 ? 7.761 8.524 12.188 1.00 98.44 181 LEU A CA 1
ATOM 1454 C C . LEU A 1 181 ? 8.398 8.992 10.874 1.00 98.44 181 LEU A C 1
ATOM 1456 O O . LEU A 1 181 ? 9.593 8.784 10.682 1.00 98.44 181 LEU A O 1
ATOM 1460 N N . GLN A 1 182 ? 7.634 9.639 9.990 1.00 97.75 182 GLN A N 1
ATOM 1461 C CA . GLN A 1 182 ? 8.149 10.166 8.727 1.00 97.75 182 GLN A CA 1
ATOM 1462 C C . GLN A 1 182 ? 9.098 11.352 8.951 1.00 97.75 182 GLN A C 1
ATOM 1464 O O . GLN A 1 182 ? 10.171 11.376 8.358 1.00 97.75 182 GLN A O 1
ATOM 1469 N N . GLU A 1 183 ? 8.760 12.295 9.836 1.00 97.88 183 GLU A N 1
ATOM 1470 C CA . GLU A 1 183 ? 9.627 13.438 10.186 1.00 97.88 183 GLU A CA 1
ATOM 1471 C C . GLU A 1 183 ? 10.936 12.999 10.855 1.00 97.88 183 GLU A C 1
ATOM 1473 O O . GLU A 1 183 ? 11.980 13.622 10.672 1.00 97.88 183 GLU A O 1
ATOM 1478 N N . GLN A 1 184 ? 10.891 11.898 11.607 1.00 98.06 184 GLN A N 1
ATOM 1479 C CA . GLN A 1 184 ? 12.055 11.303 12.266 1.00 98.06 184 GLN A CA 1
ATOM 1480 C C . GLN A 1 184 ? 12.853 10.361 11.354 1.00 98.06 184 GLN A C 1
ATOM 1482 O O . GLN A 1 184 ? 13.881 9.843 11.784 1.00 98.06 184 GLN A O 1
ATOM 1487 N N . ASN A 1 185 ? 12.391 10.107 10.122 1.00 96.94 185 ASN A N 1
ATOM 1488 C CA . ASN A 1 185 ? 12.917 9.058 9.240 1.00 96.94 185 ASN A CA 1
ATOM 1489 C C . ASN A 1 185 ? 13.016 7.680 9.935 1.00 96.94 185 ASN A C 1
ATOM 1491 O O . ASN A 1 185 ? 13.942 6.912 9.690 1.00 96.94 185 ASN A O 1
ATOM 1495 N N . ALA A 1 186 ? 12.066 7.374 10.823 1.00 98.00 186 ALA A N 1
ATOM 1496 C CA . ALA A 1 186 ? 12.031 6.155 11.637 1.00 98.00 186 ALA A CA 1
ATOM 1497 C C . ALA A 1 186 ? 11.162 5.033 11.028 1.00 98.00 186 ALA A C 1
ATOM 1499 O O . ALA A 1 186 ? 11.048 3.942 11.595 1.00 98.00 186 ALA A O 1
ATOM 1500 N N . ILE A 1 187 ? 10.525 5.294 9.881 1.00 97.62 187 ILE A N 1
ATOM 1501 C CA . ILE A 1 187 ? 9.808 4.273 9.112 1.00 97.62 187 ILE A CA 1
ATOM 1502 C C . ILE A 1 187 ? 10.843 3.384 8.423 1.00 97.62 187 ILE A C 1
ATOM 1504 O O . ILE A 1 187 ? 11.547 3.825 7.519 1.00 97.62 187 ILE A O 1
ATOM 1508 N N . ASP A 1 188 ? 10.905 2.127 8.847 1.00 97.00 188 ASP A N 1
ATOM 1509 C CA . ASP A 1 188 ? 11.817 1.119 8.324 1.00 97.00 188 ASP A CA 1
ATOM 1510 C C . ASP A 1 188 ? 11.012 0.033 7.603 1.00 97.00 188 ASP A C 1
ATOM 1512 O O . ASP A 1 188 ? 10.019 -0.484 8.118 1.00 97.00 188 ASP A O 1
ATOM 1516 N N . MET A 1 189 ? 11.439 -0.321 6.395 1.00 96.56 189 MET A N 1
ATOM 1517 C CA . MET A 1 189 ? 10.770 -1.289 5.525 1.00 96.56 189 MET A CA 1
ATOM 1518 C C . MET A 1 189 ? 11.819 -2.121 4.803 1.00 96.56 189 MET A C 1
ATOM 1520 O O . MET A 1 189 ? 12.846 -1.606 4.366 1.00 96.56 189 MET A O 1
ATOM 1524 N N . GLU A 1 190 ? 11.564 -3.417 4.640 1.00 94.69 190 GLU A N 1
ATOM 1525 C CA . GLU A 1 190 ? 12.457 -4.261 3.853 1.00 94.69 190 GLU A CA 1
ATOM 1526 C C . GLU A 1 190 ? 12.420 -3.868 2.376 1.00 94.69 190 GLU A C 1
ATOM 1528 O O . GLU A 1 190 ? 11.352 -3.723 1.774 1.00 94.69 190 GLU A O 1
ATOM 1533 N N . ILE A 1 191 ? 13.610 -3.760 1.786 1.00 94.62 191 ILE A N 1
ATOM 1534 C CA . ILE A 1 191 ? 13.776 -3.546 0.352 1.00 94.62 191 ILE A CA 1
ATOM 1535 C C . ILE A 1 191 ? 13.402 -4.832 -0.384 1.00 94.62 191 ILE A C 1
ATOM 1537 O O . ILE A 1 191 ? 13.922 -5.914 -0.103 1.00 94.62 191 ILE A O 1
ATOM 1541 N N . ILE A 1 192 ? 12.526 -4.695 -1.371 1.00 91.44 192 ILE A N 1
ATOM 1542 C CA . ILE A 1 192 ? 12.130 -5.751 -2.291 1.00 91.44 192 ILE A CA 1
ATOM 1543 C C . ILE A 1 192 ? 12.863 -5.509 -3.605 1.00 91.44 192 ILE A C 1
ATOM 1545 O O . ILE A 1 192 ? 12.639 -4.512 -4.288 1.00 91.44 192 ILE A O 1
ATOM 1549 N N . VAL A 1 193 ? 13.745 -6.438 -3.962 1.00 93.31 193 VAL A N 1
ATOM 1550 C CA . VAL A 1 193 ? 14.456 -6.419 -5.241 1.00 93.31 193 VAL A CA 1
ATOM 1551 C C . VAL A 1 193 ? 13.630 -7.200 -6.258 1.00 93.31 193 VAL A C 1
ATOM 1553 O O . VAL A 1 193 ? 13.450 -8.409 -6.112 1.00 93.31 193 VAL A O 1
ATOM 1556 N N . ASN A 1 194 ? 13.133 -6.520 -7.286 1.00 91.56 194 ASN A N 1
ATOM 1557 C CA . ASN A 1 194 ? 12.273 -7.084 -8.323 1.00 91.56 194 ASN A CA 1
ATOM 1558 C C . ASN A 1 194 ? 13.007 -7.087 -9.678 1.00 91.56 194 ASN A C 1
ATOM 1560 O O . ASN A 1 194 ? 13.090 -6.049 -10.344 1.00 91.56 194 ASN A O 1
ATOM 1564 N N . PRO A 1 195 ? 13.586 -8.230 -10.096 1.00 93.38 195 PRO A N 1
ATOM 1565 C CA . PRO A 1 195 ? 14.201 -8.361 -11.410 1.00 93.38 195 PRO A CA 1
ATOM 1566 C C . PRO A 1 195 ? 13.140 -8.340 -12.513 1.00 93.38 195 PRO A C 1
ATOM 1568 O O . PRO A 1 195 ? 12.136 -9.054 -12.443 1.00 93.38 195 PRO A O 1
ATOM 1571 N N . LYS A 1 196 ? 13.388 -7.565 -13.566 1.00 93.38 196 LYS A N 1
ATOM 1572 C CA . LYS A 1 196 ? 12.543 -7.479 -14.761 1.00 93.38 196 LYS A CA 1
ATOM 1573 C C . LYS A 1 196 ? 13.405 -7.513 -16.018 1.00 93.38 196 LYS A C 1
ATOM 1575 O O . LYS A 1 196 ? 14.592 -7.204 -15.974 1.00 93.38 196 LYS A O 1
ATOM 1580 N N . THR A 1 197 ? 12.787 -7.853 -17.138 1.00 93.38 197 THR A N 1
ATOM 1581 C CA . THR A 1 197 ? 13.388 -7.734 -18.467 1.00 93.38 197 THR A CA 1
ATOM 1582 C C . THR A 1 197 ? 12.500 -6.788 -19.261 1.00 93.38 197 THR A C 1
ATOM 1584 O O . THR A 1 197 ? 11.290 -7.007 -19.306 1.00 93.38 197 THR A O 1
ATOM 1587 N N . LEU A 1 198 ? 13.078 -5.701 -19.772 1.00 89.00 198 LEU A N 1
ATOM 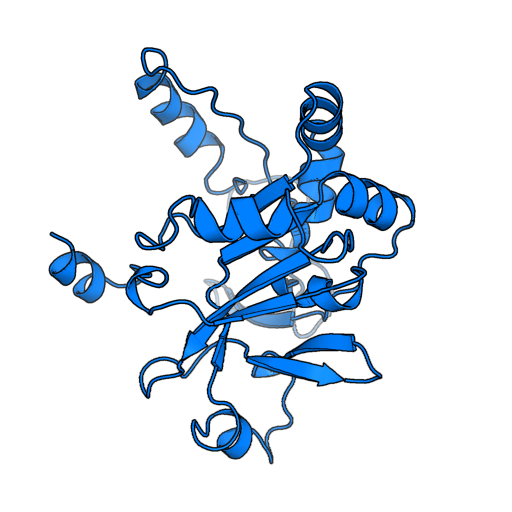1588 C CA . LEU A 1 198 ? 12.366 -4.711 -20.585 1.00 89.00 198 LEU A CA 1
ATOM 1589 C C . LEU A 1 198 ? 12.161 -5.214 -22.015 1.00 89.00 198 LEU A C 1
ATOM 1591 O O . LEU A 1 198 ? 12.841 -6.153 -22.456 1.00 89.00 198 LEU A O 1
ATOM 1595 N N . ASP A 1 199 ? 11.266 -4.551 -22.741 1.00 77.94 199 ASP A N 1
ATOM 1596 C CA . ASP A 1 199 ? 11.022 -4.825 -24.151 1.00 77.94 199 ASP A CA 1
ATOM 1597 C C . ASP A 1 199 ? 12.288 -4.440 -24.938 1.00 77.94 199 ASP A C 1
ATOM 1599 O O . ASP A 1 199 ? 12.721 -3.292 -24.966 1.00 77.94 199 ASP A O 1
ATOM 1603 N N . GLY A 1 200 ? 12.977 -5.449 -25.478 1.00 80.88 200 GLY A N 1
ATOM 1604 C CA . GLY A 1 200 ? 14.342 -5.323 -26.018 1.00 80.88 200 GLY A CA 1
ATOM 1605 C C . GLY A 1 200 ? 15.384 -6.205 -25.320 1.00 80.88 200 GLY A C 1
ATOM 1606 O O . GLY A 1 200 ? 16.537 -6.249 -25.743 1.00 80.88 200 GLY A O 1
ATOM 1607 N N . GLY A 1 201 ? 14.993 -6.946 -24.278 1.00 87.50 201 GLY A N 1
ATOM 1608 C CA . GLY A 1 201 ? 15.836 -7.962 -23.636 1.00 87.50 201 GLY A CA 1
ATOM 1609 C C . GLY A 1 201 ? 16.790 -7.421 -22.569 1.00 87.50 201 GLY A C 1
ATOM 1610 O O . GLY A 1 201 ? 17.581 -8.184 -22.014 1.00 87.50 201 GLY A O 1
ATOM 1611 N N . LEU A 1 202 ? 16.713 -6.126 -22.247 1.00 90.50 202 LEU A N 1
ATOM 1612 C CA . LEU A 1 202 ? 17.539 -5.515 -21.210 1.00 90.50 202 LEU A CA 1
ATOM 1613 C C . LEU A 1 202 ? 17.088 -5.979 -19.822 1.00 90.50 202 LEU A C 1
ATOM 1615 O O . LEU A 1 202 ? 15.945 -5.749 -19.421 1.00 90.50 202 LEU A O 1
ATOM 1619 N N . ASN A 1 203 ? 17.997 -6.587 -19.063 1.00 96.19 203 ASN A N 1
ATOM 1620 C CA . ASN A 1 203 ? 17.727 -6.979 -17.685 1.00 96.19 203 ASN A CA 1
ATOM 1621 C C . ASN A 1 203 ? 17.892 -5.788 -16.741 1.00 96.19 203 ASN A C 1
ATOM 1623 O O . ASN A 1 203 ? 18.920 -5.108 -16.719 1.00 96.19 203 ASN A O 1
ATOM 1627 N N . VAL A 1 204 ? 16.876 -5.560 -15.919 1.00 96.00 204 VAL A N 1
ATOM 1628 C CA . VAL A 1 204 ? 16.813 -4.438 -14.986 1.00 96.00 204 VAL A CA 1
ATOM 1629 C C . VAL A 1 204 ? 16.365 -4.893 -13.603 1.00 96.00 204 VAL A C 1
ATOM 1631 O O . VAL A 1 204 ? 15.777 -5.960 -13.415 1.00 96.00 204 VAL A O 1
ATOM 1634 N N . ILE A 1 205 ? 16.648 -4.051 -12.621 1.00 96.44 205 ILE A N 1
ATOM 1635 C CA . ILE A 1 205 ? 16.281 -4.197 -11.224 1.00 96.44 205 ILE A CA 1
ATOM 1636 C C . ILE A 1 205 ? 15.389 -3.018 -10.837 1.00 96.44 205 ILE A C 1
ATOM 1638 O O . ILE A 1 205 ? 15.657 -1.862 -11.180 1.00 96.44 205 ILE A O 1
ATOM 1642 N N . GLN A 1 206 ? 14.327 -3.333 -10.105 1.00 95.69 206 GLN A N 1
ATOM 1643 C CA . GLN A 1 206 ? 13.453 -2.385 -9.425 1.00 95.69 206 GLN A CA 1
ATOM 1644 C C . GLN A 1 206 ? 13.599 -2.598 -7.917 1.00 95.69 206 GLN A C 1
ATOM 1646 O O . GLN A 1 206 ? 13.660 -3.740 -7.457 1.00 95.69 206 GLN A O 1
ATOM 1651 N N . LEU A 1 207 ? 13.707 -1.507 -7.166 1.00 95.81 207 LEU A N 1
ATOM 1652 C CA . LEU A 1 207 ? 13.792 -1.503 -5.711 1.00 95.81 207 LEU A CA 1
ATOM 1653 C C . LEU A 1 207 ? 12.490 -0.928 -5.168 1.00 95.81 207 LEU A C 1
ATOM 1655 O O . LEU A 1 207 ? 12.184 0.248 -5.348 1.00 95.81 207 LEU A O 1
ATOM 1659 N N . GLU A 1 208 ? 11.710 -1.780 -4.527 1.00 94.81 208 GLU A N 1
ATOM 1660 C CA . GLU A 1 208 ? 10.385 -1.443 -4.028 1.00 94.81 208 GLU A CA 1
ATOM 1661 C C . GLU A 1 208 ? 10.316 -1.657 -2.516 1.00 94.81 208 GLU A C 1
ATOM 1663 O O . GLU A 1 208 ? 11.162 -2.328 -1.923 1.00 94.81 208 GLU A O 1
ATOM 1668 N N . THR A 1 209 ? 9.288 -1.106 -1.879 1.00 95.69 209 THR A N 1
ATOM 1669 C CA . THR A 1 209 ? 8.986 -1.370 -0.465 1.00 95.69 209 THR A CA 1
ATOM 1670 C C . THR A 1 209 ? 7.517 -1.713 -0.270 1.00 95.69 209 THR A C 1
ATOM 1672 O O . THR A 1 209 ? 6.647 -1.360 -1.080 1.00 95.69 209 THR A O 1
ATOM 1675 N N . ALA A 1 210 ? 7.224 -2.419 0.824 1.00 94.06 210 ALA A N 1
ATOM 1676 C CA . ALA A 1 210 ? 5.870 -2.824 1.161 1.00 94.06 210 ALA A CA 1
ATOM 1677 C C . ALA A 1 210 ? 5.237 -1.954 2.249 1.00 94.06 210 ALA A C 1
ATOM 1679 O O . ALA A 1 210 ? 5.809 -1.812 3.319 1.00 94.06 210 ALA A O 1
ATOM 1680 N N . VAL A 1 211 ? 4.012 -1.456 2.034 1.00 96.56 211 VAL A N 1
ATOM 1681 C CA . VAL A 1 211 ? 3.302 -0.657 3.050 1.00 96.56 211 VAL A CA 1
ATOM 1682 C C . VAL A 1 211 ? 3.119 -1.451 4.347 1.00 96.56 211 VAL A C 1
ATOM 1684 O O . VAL A 1 211 ? 3.372 -0.953 5.436 1.00 96.56 211 VAL A O 1
ATOM 1687 N N . GLY A 1 212 ? 2.786 -2.740 4.241 1.00 96.06 212 GLY A N 1
ATOM 1688 C CA . GLY A 1 212 ? 2.641 -3.610 5.405 1.00 96.06 212 GLY A CA 1
ATOM 1689 C C . GLY A 1 212 ? 3.951 -3.907 6.147 1.00 96.06 212 GLY A C 1
ATOM 1690 O O . GLY A 1 212 ? 3.895 -4.272 7.317 1.00 96.06 212 GLY A O 1
ATOM 1691 N N . ALA A 1 213 ? 5.119 -3.734 5.515 1.00 96.50 213 ALA A N 1
ATOM 1692 C CA . ALA A 1 213 ? 6.418 -3.953 6.161 1.00 96.50 213 ALA A CA 1
ATOM 1693 C C . ALA A 1 213 ? 6.704 -2.922 7.258 1.00 96.50 213 ALA A C 1
ATOM 1695 O O . ALA A 1 213 ? 7.377 -3.237 8.239 1.00 96.50 213 ALA A O 1
ATOM 1696 N N . ALA A 1 214 ? 6.129 -1.723 7.138 1.00 97.62 214 ALA A N 1
ATOM 1697 C CA . ALA A 1 214 ? 6.321 -0.647 8.099 1.00 97.62 214 ALA A CA 1
ATOM 1698 C C . ALA A 1 214 ? 5.731 -0.956 9.484 1.00 97.62 214 ALA A C 1
ATOM 1700 O O . ALA A 1 214 ? 6.092 -0.282 10.442 1.00 97.62 214 ALA A O 1
ATOM 1701 N N . ILE A 1 215 ? 4.872 -1.979 9.629 1.00 98.00 215 ILE A N 1
ATOM 1702 C CA . ILE A 1 215 ? 4.200 -2.344 10.894 1.00 98.00 215 ILE A CA 1
ATOM 1703 C C . ILE A 1 215 ? 5.155 -2.475 12.095 1.00 98.00 215 ILE A C 1
ATOM 1705 O O . ILE A 1 215 ? 4.763 -2.181 13.224 1.00 98.00 215 ILE A O 1
ATOM 1709 N N . LYS A 1 216 ? 6.415 -2.863 11.858 1.00 97.12 216 LYS A N 1
ATOM 1710 C CA . LYS A 1 216 ? 7.460 -2.987 12.890 1.00 97.12 216 LYS A CA 1
ATOM 1711 C C . LYS A 1 216 ? 7.917 -1.642 13.477 1.00 97.12 216 LYS A C 1
ATOM 1713 O O . LYS A 1 216 ? 8.400 -1.605 14.608 1.00 97.12 216 LYS A O 1
ATOM 1718 N N . SER A 1 217 ? 7.761 -0.546 12.734 1.00 97.88 217 SER A N 1
ATOM 1719 C CA . SER A 1 217 ? 8.133 0.811 13.160 1.00 97.88 217 SER A CA 1
ATOM 1720 C C . SER A 1 217 ? 7.063 1.494 14.011 1.00 97.88 217 SER A C 1
ATOM 1722 O O . SER A 1 217 ? 7.343 2.523 14.619 1.00 97.88 217 SER A O 1
ATOM 1724 N N . PHE A 1 218 ? 5.848 0.943 14.066 1.00 98.00 218 PHE A N 1
ATOM 1725 C CA . PHE A 1 218 ? 4.729 1.518 14.812 1.00 98.00 218 PHE A CA 1
ATOM 1726 C C . PHE A 1 218 ? 4.600 0.903 16.205 1.00 98.00 218 PHE A C 1
ATOM 1728 O O . PHE A 1 218 ? 4.894 -0.278 16.418 1.00 98.00 218 PHE A O 1
ATOM 1735 N N . GLU A 1 219 ? 4.122 1.703 17.154 1.00 96.38 219 GLU A N 1
ATOM 1736 C CA . GLU A 1 219 ? 3.850 1.244 18.512 1.00 96.38 219 GLU A CA 1
ATOM 1737 C C . GLU A 1 219 ? 2.449 0.634 18.626 1.00 96.38 219 GLU A C 1
ATOM 1739 O O . GLU A 1 219 ? 1.506 1.025 17.931 1.00 96.38 219 GLU A O 1
ATOM 1744 N N . ASN A 1 220 ? 2.308 -0.342 19.529 1.00 95.38 220 ASN A N 1
ATOM 1745 C CA . ASN A 1 220 ? 1.062 -1.091 19.738 1.00 95.38 220 ASN A CA 1
ATOM 1746 C C . ASN A 1 220 ? 0.466 -1.631 18.423 1.00 95.38 220 ASN A C 1
ATOM 1748 O O . ASN A 1 220 ? -0.738 -1.509 18.183 1.00 95.38 220 ASN A O 1
ATOM 1752 N N . SER A 1 221 ? 1.308 -2.189 17.549 1.00 96.56 221 SER A N 1
ATOM 1753 C CA . SER A 1 221 ? 0.829 -2.808 16.319 1.00 96.56 221 SER A CA 1
ATOM 1754 C C . SER A 1 221 ? -0.042 -4.031 16.619 1.00 96.56 221 SER A C 1
ATOM 1756 O O . SER A 1 221 ? 0.199 -4.771 17.576 1.00 96.56 221 SER A O 1
ATOM 1758 N N . LEU A 1 222 ? -1.080 -4.239 15.807 1.00 96.62 222 LEU A N 1
ATOM 1759 C CA . LEU A 1 222 ? -2.071 -5.297 16.015 1.00 96.62 222 LEU A CA 1
ATOM 1760 C C . LEU A 1 222 ? -2.436 -5.982 14.693 1.00 96.62 222 LEU A C 1
ATOM 1762 O O . LEU A 1 222 ? -2.627 -5.335 13.666 1.00 96.62 222 LEU A O 1
ATOM 1766 N N . GLY A 1 223 ? -2.573 -7.306 14.725 1.00 96.94 223 GLY A N 1
ATOM 1767 C CA . GLY A 1 223 ? -3.186 -8.079 13.646 1.00 96.94 223 GLY A CA 1
ATOM 1768 C C . GLY A 1 223 ? -4.602 -8.501 14.030 1.00 96.94 223 GLY A C 1
ATOM 1769 O O . GLY A 1 223 ? -4.794 -9.048 15.115 1.00 96.94 223 GLY A O 1
ATOM 1770 N N . ILE A 1 224 ? -5.583 -8.288 13.152 1.00 97.00 224 ILE A N 1
ATOM 1771 C CA . ILE A 1 224 ? -6.968 -8.745 13.360 1.00 97.00 224 ILE A CA 1
ATOM 1772 C C . ILE A 1 224 ? -7.305 -9.792 12.306 1.00 97.00 224 ILE A C 1
ATOM 1774 O O . ILE A 1 224 ? -7.214 -9.513 11.112 1.00 97.00 224 ILE A O 1
ATOM 1778 N N . ASN A 1 225 ? -7.703 -10.992 12.739 1.00 98.06 225 ASN A N 1
ATOM 1779 C CA . ASN A 1 225 ? -8.158 -12.031 11.819 1.00 98.06 225 ASN A CA 1
ATOM 1780 C C . ASN A 1 225 ? -9.597 -11.747 11.370 1.00 98.06 225 ASN A C 1
ATOM 1782 O O . ASN A 1 225 ? -10.532 -11.870 12.161 1.00 98.06 225 ASN A O 1
ATOM 1786 N N . VAL A 1 226 ? -9.759 -11.360 10.109 1.00 98.19 226 VAL A N 1
ATOM 1787 C CA . VAL A 1 226 ? -11.036 -11.005 9.494 1.00 98.19 226 VAL A CA 1
ATOM 1788 C C . VAL A 1 226 ? -11.583 -12.141 8.626 1.00 98.19 226 VAL A C 1
ATOM 1790 O O . VAL A 1 226 ? -10.816 -12.931 8.052 1.00 98.19 226 VAL A O 1
ATOM 1793 N N . PRO A 1 227 ? -12.918 -12.237 8.475 1.00 97.44 227 PRO A N 1
ATOM 1794 C CA . PRO A 1 227 ? -13.508 -13.175 7.533 1.00 97.44 227 PRO A CA 1
ATOM 1795 C C . PRO A 1 227 ? -13.041 -12.882 6.103 1.00 97.44 227 PRO A C 1
ATOM 1797 O O . PRO A 1 227 ? -12.819 -11.734 5.717 1.00 97.44 227 PRO A O 1
ATOM 1800 N N . ARG A 1 228 ? -12.954 -13.935 5.282 1.00 93.94 228 ARG A N 1
ATOM 1801 C CA . ARG A 1 228 ? -12.516 -13.833 3.880 1.00 93.94 228 ARG A CA 1
ATOM 1802 C C . ARG A 1 228 ? -13.413 -12.933 3.022 1.00 93.94 228 ARG A C 1
ATOM 1804 O O . ARG A 1 228 ? -12.957 -12.444 2.001 1.00 93.94 228 ARG A O 1
ATOM 1811 N N . SER A 1 229 ? -14.639 -12.635 3.457 1.00 95.75 229 SER A N 1
ATOM 1812 C CA . SER A 1 229 ? -15.503 -11.636 2.812 1.00 95.75 229 SER A CA 1
ATOM 1813 C C . SER A 1 229 ? -14.860 -10.247 2.701 1.00 95.75 229 SER A C 1
ATOM 1815 O O . SER A 1 229 ? -15.249 -9.478 1.830 1.00 95.75 229 SER A O 1
ATOM 1817 N N . ARG A 1 230 ? -13.856 -9.935 3.535 1.00 97.19 230 ARG A N 1
ATOM 1818 C CA . ARG A 1 230 ? -13.086 -8.680 3.473 1.00 97.19 230 ARG A CA 1
ATOM 1819 C C . ARG A 1 230 ? -11.861 -8.730 2.548 1.00 97.19 230 ARG A C 1
ATOM 1821 O O . ARG A 1 230 ? -11.180 -7.723 2.347 1.00 97.19 230 ARG A O 1
ATOM 1828 N N . PHE A 1 231 ? -11.584 -9.896 1.968 1.00 95.94 231 PHE A N 1
ATOM 1829 C CA . PHE A 1 231 ? -10.473 -10.137 1.054 1.00 95.94 231 PHE A CA 1
ATOM 1830 C C . PHE A 1 231 ? -10.976 -10.823 -0.221 1.00 95.94 231 PHE A C 1
ATOM 1832 O O . PHE A 1 231 ? -10.919 -12.045 -0.366 1.00 95.94 231 PHE A O 1
ATOM 1839 N N . LEU A 1 232 ? -11.471 -9.994 -1.140 1.00 93.69 232 LEU A N 1
ATOM 1840 C CA . LEU A 1 232 ? -11.992 -10.375 -2.450 1.00 93.69 232 LEU A CA 1
ATOM 1841 C C . LEU A 1 232 ? -11.251 -9.602 -3.562 1.00 93.69 232 LEU A C 1
ATOM 1843 O O . LEU A 1 232 ? -11.822 -8.688 -4.161 1.00 93.69 232 LEU A O 1
ATOM 1847 N N . PRO A 1 233 ? -9.957 -9.901 -3.797 1.00 92.94 233 PRO A N 1
ATOM 1848 C CA . PRO A 1 233 ? -9.173 -9.255 -4.844 1.00 92.94 233 PRO A CA 1
ATOM 1849 C C . PRO A 1 233 ? -9.573 -9.750 -6.241 1.00 92.94 233 PRO A C 1
ATOM 1851 O O . PRO A 1 233 ? -9.590 -10.952 -6.496 1.00 92.94 233 PRO A O 1
ATOM 1854 N N . VAL A 1 234 ? -9.814 -8.825 -7.169 1.00 93.31 234 VAL A N 1
ATOM 1855 C CA . VAL A 1 234 ? -10.100 -9.112 -8.583 1.00 93.31 234 VAL A CA 1
ATOM 1856 C C . VAL A 1 234 ? -8.839 -8.851 -9.406 1.00 93.31 234 VAL A C 1
ATOM 1858 O O . VAL A 1 234 ? -8.499 -7.703 -9.693 1.00 93.31 234 VAL A O 1
ATOM 1861 N N . LYS A 1 235 ? -8.098 -9.910 -9.755 1.00 89.81 235 LYS A N 1
ATOM 1862 C CA . LYS A 1 235 ? -6.799 -9.801 -10.455 1.00 89.81 235 LYS A CA 1
ATOM 1863 C C . LYS A 1 235 ? -6.832 -10.351 -11.874 1.00 89.81 235 LYS A C 1
ATOM 1865 O O . LYS A 1 235 ? -6.022 -9.948 -12.705 1.00 89.81 235 LYS A O 1
ATOM 1870 N N . THR A 1 236 ? -7.742 -11.275 -12.144 1.00 91.69 236 THR A N 1
ATOM 1871 C CA . THR A 1 236 ? -7.894 -11.955 -13.428 1.00 91.69 236 THR A CA 1
ATOM 1872 C C . THR A 1 236 ? -9.310 -11.793 -13.967 1.00 91.69 236 THR A C 1
ATOM 1874 O O . THR A 1 236 ? -10.242 -11.446 -13.243 1.00 91.69 236 THR A O 1
ATOM 1877 N N . THR A 1 237 ? -9.493 -12.078 -15.254 1.00 94.00 237 THR A N 1
ATOM 1878 C CA . THR A 1 237 ? -10.824 -12.109 -15.875 1.00 94.00 237 THR A CA 1
ATOM 1879 C C . THR A 1 237 ? -11.719 -13.199 -15.282 1.00 94.00 237 THR A C 1
ATOM 1881 O O . THR A 1 237 ? -12.933 -13.024 -15.239 1.00 94.00 237 THR A O 1
ATOM 1884 N N . SER A 1 238 ? -11.138 -14.289 -14.772 1.00 92.81 238 SER A N 1
ATOM 1885 C CA . SER A 1 238 ? -11.873 -15.313 -14.025 1.00 92.81 238 SER A CA 1
ATOM 1886 C C . SER A 1 238 ? -12.432 -14.762 -12.714 1.00 92.81 238 SER A C 1
ATOM 1888 O O . SER A 1 238 ? -13.588 -15.023 -12.400 1.00 92.81 238 SER A O 1
ATOM 1890 N N . ASP A 1 239 ? -11.649 -13.963 -11.980 1.00 89.50 239 ASP A N 1
ATOM 1891 C CA . ASP A 1 239 ? -12.133 -13.300 -10.761 1.00 89.50 239 ASP A CA 1
ATOM 1892 C C . ASP A 1 239 ? -13.251 -12.305 -11.095 1.00 89.50 239 ASP A C 1
ATOM 1894 O O . ASP A 1 239 ? -14.237 -12.213 -10.371 1.00 89.50 239 ASP A O 1
ATOM 1898 N N . LEU A 1 240 ? -13.120 -11.598 -12.224 1.00 92.31 240 LEU A N 1
ATOM 1899 C CA . LEU A 1 240 ? -14.132 -10.660 -12.701 1.00 92.31 240 LEU A CA 1
ATOM 1900 C C . LEU A 1 240 ? -15.463 -11.363 -13.016 1.00 92.31 240 LEU A C 1
ATOM 1902 O O . LEU A 1 240 ? -16.518 -10.848 -12.665 1.00 92.31 240 LEU A O 1
ATOM 1906 N N . LEU A 1 241 ? -15.427 -12.551 -13.626 1.00 94.12 241 LEU A N 1
ATOM 1907 C CA . LEU A 1 241 ? -16.631 -13.337 -13.916 1.00 94.12 241 LEU A CA 1
ATOM 1908 C C . LEU A 1 241 ? -17.375 -13.776 -12.645 1.00 94.12 241 LEU A C 1
ATOM 1910 O O . LEU A 1 241 ? -18.582 -13.966 -12.689 1.00 94.12 241 LEU A O 1
ATOM 1914 N N . LEU A 1 242 ? -16.676 -13.947 -11.521 1.00 90.12 242 LEU A N 1
ATOM 1915 C CA . LEU A 1 242 ? -17.293 -14.358 -10.255 1.00 90.12 242 LEU A CA 1
ATOM 1916 C C . LEU A 1 242 ? -18.026 -13.219 -9.531 1.00 90.12 242 LEU A C 1
ATOM 1918 O O . LEU A 1 242 ? -18.781 -13.495 -8.599 1.00 90.12 242 LEU A O 1
ATOM 1922 N N . VAL A 1 243 ? -17.775 -11.962 -9.907 1.00 88.06 243 VAL A N 1
ATOM 1923 C CA . VAL A 1 243 ? -18.336 -10.768 -9.243 1.00 88.06 243 VAL A CA 1
ATOM 1924 C C . VAL A 1 243 ? -19.356 -10.011 -10.099 1.00 88.06 243 VAL A C 1
ATOM 1926 O O . VAL A 1 243 ? -19.95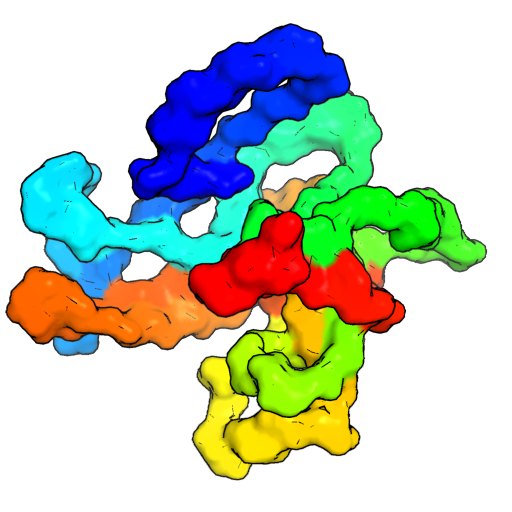5 -9.056 -9.603 1.00 88.06 243 VAL A O 1
ATOM 1929 N N . ILE A 1 244 ? -19.529 -10.417 -11.360 1.00 68.62 244 ILE A N 1
ATOM 1930 C CA . ILE A 1 244 ? -20.575 -9.942 -12.281 1.00 68.62 244 ILE A CA 1
ATOM 1931 C C . ILE A 1 244 ? -21.785 -10.867 -12.164 1.00 68.62 244 ILE A C 1
ATOM 1933 O O . ILE A 1 244 ? -22.908 -10.328 -12.060 1.00 68.62 244 ILE A O 1
#

Radius of gyration: 19.33 Å; chains: 1; bounding box: 48×45×54 Å

Secondary structure (DSSP, 8-state):
-B-TTTHHHHHHHHGGGTTSS------BPP-EE-EETTT-SBS-SSS--SGGGGGGEE---GGGHHHHHHHTTHHHHHHHTT--EEEE--TTBTT----HHHHHHHHS-TTS---SEEEEEEE--TT--SS-EEEEETTEEEEE-GGGS-GGGHHHHH-TTT--EEEEEEEEEEHHHHHHHHHTT-----EEEEEEE-TTS-EEEEEEE-GGGGGGGSTT-EEEE--GGG--B--SHHHHHHH-